Protein AF-A0A7J2T9Y9-F1 (afdb_monomer_lite)

Sequence (258 aa):
MRDELRKKRLELADAKMKLASLREEIAKVKNDIKSLKEKFTNALNNFKQASSELRALARSSSDNTIDELRQKIEELEWNLITTPNISIEREKQIVGEISRLEQKMKALISQQLKYTNVVENYEKSRREVNELRELISKKKEYLNELIKQLITLKESRDKVKNEITTLIDNIKKLKNKRDEIKTQLTSISNTIKEKKSRYQEILRELRRLKEESKRREQYKVLKEKKEHVMKKMSQGERLTIYDLYIAYSSENSDKNTS

InterPro domains:
  IPR055545 Protein of unknown function DUF7121 [PF23435] (2-245)

Secondary structure (DSSP, 8-state):
-HHHHHHHHHHHHHHHHHHHHHHHHHHHHHHHHHHHHHHHHHHHHHHHHHHHHHHHHHHH--S--HHHHHHHHHHHHHHHHH-TT--HHHHHHHHHHHHHHHHHHHHHHHHHHHHHHHHHHHHHHHHHHHHHHHHHHHHHHHHHHHHHHHHHHHHHHHHHHHHHHHHHHHHHHHHHHHHHHHHHHHHHHHHHHHHHHHHHHHHHHHHHHHHHHHHHHHHHHHHHHHHHHHHHHHTT----HHHHHHHHTTTTTTTS--

Radius of gyration: 66.23 Å; chains: 1; bounding box: 118×44×190 Å

Foldseek 3Di:
DVVVLVVLVVVLVVLVVVLVVLVVVLVVLVVVLVVLVVVLVVLVVQLVVLVVVLVVLVVVDDPDDLVVLVVLLVVLVVCVVPDPPDDPVVVVVSVVVSVVSVVVSVVNVVSVVVNVVSVVSNVVSVVSNVVSVVVSVVSVVVSVVSVVVSVVSVVVSVVSVVVSVVVVVVVVVVVVVVVVVVVVVVVVVVVVVVVVVVVVVVVVVVVVVVVVVVVVVVVVVLVVLLVVLVVCVVVVHDDDPVSVCSNPVVVVVVPPPD

pLDDT: mean 84.29, std 13.27, range [33.69, 96.38]

Organism: NCBI:txid334771

Structure (mmCIF, N/CA/C/O backbone):
data_AF-A0A7J2T9Y9-F1
#
_entry.id   AF-A0A7J2T9Y9-F1
#
loop_
_atom_site.group_PDB
_atom_site.id
_atom_site.type_symbol
_atom_site.label_atom_id
_atom_site.label_alt_id
_atom_site.label_comp_id
_atom_site.label_asym_id
_atom_site.label_entity_id
_atom_site.label_seq_id
_atom_site.pdbx_PDB_ins_code
_atom_site.Cartn_x
_atom_site.Cartn_y
_atom_site.Cartn_z
_atom_site.occupancy
_atom_site.B_iso_or_equiv
_atom_site.auth_seq_id
_atom_site.auth_comp_id
_atom_site.auth_asym_id
_atom_site.auth_atom_id
_atom_site.pdbx_PDB_model_num
ATOM 1 N N . MET A 1 1 ? 19.348 -4.426 -25.659 1.00 75.62 1 MET A N 1
ATOM 2 C CA . MET A 1 1 ? 19.061 -3.006 -25.336 1.00 75.62 1 MET A CA 1
ATOM 3 C C . MET A 1 1 ? 17.632 -2.545 -25.612 1.00 75.62 1 MET A C 1
ATOM 5 O O . MET A 1 1 ? 16.979 -2.140 -24.661 1.00 75.62 1 MET A O 1
ATOM 9 N N . ARG A 1 2 ? 17.099 -2.559 -26.850 1.00 82.25 2 ARG A N 1
ATOM 10 C CA . ARG A 1 2 ? 15.694 -2.129 -27.075 1.00 82.25 2 ARG A CA 1
ATOM 11 C C . ARG A 1 2 ? 14.675 -3.069 -26.420 1.00 82.25 2 ARG A C 1
ATOM 13 O O . ARG A 1 2 ? 13.754 -2.588 -25.767 1.00 82.25 2 ARG A O 1
ATOM 20 N N . ASP A 1 3 ? 14.889 -4.379 -26.519 1.00 88.69 3 ASP A N 1
ATOM 21 C CA . ASP A 1 3 ? 14.012 -5.368 -25.876 1.00 88.69 3 ASP A CA 1
ATOM 22 C C . ASP A 1 3 ? 14.155 -5.376 -24.352 1.00 88.69 3 ASP A C 1
ATOM 24 O O . ASP A 1 3 ? 13.161 -5.472 -23.642 1.00 88.69 3 ASP A O 1
ATOM 28 N N . GLU A 1 4 ? 15.368 -5.175 -23.832 1.00 88.62 4 GLU A N 1
ATOM 29 C CA . GLU A 1 4 ? 15.612 -4.983 -22.393 1.00 88.62 4 GLU A CA 1
ATOM 30 C C . GLU A 1 4 ? 14.908 -3.730 -21.866 1.00 88.62 4 GLU A C 1
ATOM 32 O O . GLU A 1 4 ? 14.236 -3.787 -20.841 1.00 88.62 4 GLU A O 1
ATOM 37 N N . LEU A 1 5 ? 14.980 -2.612 -22.597 1.00 89.62 5 LEU A N 1
ATOM 38 C CA . LEU A 1 5 ? 14.253 -1.391 -22.255 1.00 89.62 5 LEU A CA 1
ATOM 39 C C . LEU A 1 5 ? 12.737 -1.629 -22.254 1.00 89.62 5 LEU A C 1
ATOM 41 O O . LEU A 1 5 ? 12.034 -1.114 -21.385 1.00 89.62 5 LEU A O 1
ATOM 45 N N . ARG A 1 6 ? 12.221 -2.411 -23.211 1.00 92.62 6 ARG A N 1
ATOM 46 C CA . ARG A 1 6 ? 10.804 -2.791 -23.256 1.00 92.62 6 ARG A CA 1
ATOM 47 C C . ARG A 1 6 ? 10.417 -3.644 -22.047 1.00 92.62 6 ARG A C 1
ATOM 49 O O . ARG A 1 6 ? 9.424 -3.322 -21.403 1.00 92.62 6 ARG A O 1
ATOM 56 N N . LYS A 1 7 ? 11.208 -4.667 -21.704 1.00 94.12 7 LYS A N 1
ATOM 57 C CA . LYS A 1 7 ? 10.997 -5.509 -20.512 1.00 94.12 7 LYS A CA 1
ATOM 58 C C . LYS A 1 7 ? 10.989 -4.673 -19.232 1.00 94.12 7 LYS A C 1
ATOM 60 O O . LYS A 1 7 ? 10.014 -4.705 -18.491 1.00 94.12 7 LYS A O 1
ATOM 65 N N . LYS A 1 8 ? 11.993 -3.815 -19.042 1.00 91.94 8 LYS A N 1
ATOM 66 C CA . LYS A 1 8 ? 12.091 -2.930 -17.871 1.00 91.94 8 LYS A CA 1
ATOM 67 C C . LYS A 1 8 ? 10.928 -1.945 -17.769 1.00 91.94 8 LYS A C 1
ATOM 69 O O . LYS A 1 8 ? 10.436 -1.671 -16.679 1.00 91.94 8 LYS A O 1
ATOM 74 N N . ARG A 1 9 ? 10.429 -1.430 -18.898 1.00 91.50 9 ARG A N 1
ATOM 75 C CA . ARG A 1 9 ? 9.223 -0.583 -18.919 1.00 91.50 9 ARG A CA 1
ATOM 76 C C . ARG A 1 9 ? 7.965 -1.337 -18.486 1.00 91.50 9 ARG A C 1
ATOM 78 O O . ARG A 1 9 ? 7.132 -0.734 -17.814 1.00 91.50 9 ARG A O 1
ATOM 85 N N . LEU A 1 10 ? 7.833 -2.612 -18.852 1.00 94.00 10 LEU A N 1
ATOM 86 C CA . LEU A 1 10 ? 6.734 -3.463 -18.389 1.00 94.00 10 LEU A CA 1
ATOM 87 C C . LEU A 1 10 ? 6.852 -3.751 -16.887 1.00 94.00 10 LEU A C 1
ATOM 89 O O . LEU A 1 10 ? 5.877 -3.552 -16.170 1.00 94.00 10 LEU A O 1
ATOM 93 N N . GLU A 1 11 ? 8.046 -4.097 -16.396 1.00 93.00 11 GLU A N 1
ATOM 94 C CA . GLU A 1 11 ? 8.320 -4.253 -14.955 1.00 93.00 11 GLU A CA 1
ATOM 95 C C . GLU A 1 11 ? 7.954 -2.981 -14.171 1.00 93.00 11 GLU A C 1
ATOM 97 O O . GLU A 1 11 ? 7.303 -3.041 -13.129 1.00 93.00 11 GLU A O 1
ATOM 102 N N . LEU A 1 12 ? 8.311 -1.803 -14.697 1.00 93.44 12 LEU A N 1
ATOM 103 C CA . LEU A 1 12 ? 7.960 -0.522 -14.085 1.00 93.44 12 LEU A CA 1
ATOM 104 C C . LEU A 1 12 ? 6.443 -0.282 -14.059 1.00 93.44 12 LEU A C 1
ATOM 106 O O . LEU A 1 12 ? 5.934 0.306 -13.103 1.00 93.44 12 LEU A O 1
ATOM 110 N N . ALA A 1 13 ? 5.729 -0.674 -15.115 1.00 93.31 13 ALA A N 1
ATOM 111 C CA . ALA A 1 13 ? 4.279 -0.537 -15.189 1.00 93.31 13 ALA A CA 1
ATOM 112 C C . ALA A 1 13 ? 3.581 -1.451 -14.170 1.00 93.31 13 ALA A C 1
ATOM 114 O O . ALA A 1 13 ? 2.738 -0.970 -13.414 1.00 93.31 13 ALA A O 1
ATOM 115 N N . ASP A 1 14 ? 4.001 -2.713 -14.077 1.00 94.44 14 ASP A N 1
ATOM 116 C CA . ASP A 1 14 ? 3.495 -3.668 -13.084 1.00 94.44 14 ASP A CA 1
ATOM 117 C C . ASP A 1 14 ? 3.764 -3.183 -11.648 1.00 94.44 14 ASP A C 1
ATOM 119 O O . ASP A 1 14 ? 2.853 -3.105 -10.822 1.00 94.44 14 ASP A O 1
ATOM 123 N N . ALA A 1 15 ? 4.983 -2.711 -11.362 1.00 92.69 15 ALA A N 1
ATOM 124 C CA . ALA A 1 15 ? 5.317 -2.140 -10.056 1.00 92.69 15 ALA A CA 1
ATOM 125 C C . ALA A 1 15 ? 4.443 -0.921 -9.702 1.00 92.69 15 ALA A C 1
ATOM 127 O O . ALA A 1 15 ? 4.048 -0.746 -8.548 1.00 92.69 15 ALA A O 1
ATOM 128 N N . LYS A 1 16 ? 4.105 -0.073 -10.684 1.00 92.25 16 LYS A N 1
ATOM 129 C CA . LYS A 1 16 ? 3.184 1.057 -10.480 1.00 92.25 16 LYS A CA 1
ATOM 130 C C . LYS A 1 16 ? 1.757 0.596 -10.189 1.00 92.25 16 LYS A C 1
ATOM 132 O O . LYS A 1 16 ? 1.123 1.193 -9.323 1.00 92.25 16 LYS A O 1
ATOM 137 N N . MET A 1 17 ? 1.270 -0.439 -10.875 1.00 94.69 17 MET A N 1
ATOM 138 C CA . MET A 1 17 ? -0.057 -1.007 -10.615 1.00 94.69 17 MET A CA 1
ATOM 139 C C . MET A 1 17 ? -0.137 -1.603 -9.208 1.00 94.69 17 MET A C 1
ATOM 141 O O . MET A 1 17 ? -1.035 -1.240 -8.452 1.00 94.69 17 MET A O 1
ATOM 145 N N . LYS A 1 18 ? 0.855 -2.408 -8.809 1.00 94.12 18 LYS A N 1
ATOM 146 C CA . LYS A 1 18 ? 0.958 -2.967 -7.449 1.00 94.12 18 LYS A CA 1
ATOM 147 C C . LYS A 1 18 ? 1.037 -1.886 -6.368 1.00 94.12 18 LYS A C 1
ATOM 149 O O . LYS A 1 18 ? 0.426 -2.002 -5.311 1.00 94.12 18 LYS A O 1
ATOM 154 N N . LEU A 1 19 ? 1.760 -0.793 -6.627 1.00 93.88 19 LEU A N 1
ATOM 155 C CA . LEU A 1 19 ? 1.798 0.352 -5.713 1.00 93.88 19 LEU A CA 1
ATOM 156 C C . LEU A 1 19 ? 0.447 1.067 -5.607 1.00 93.88 19 LEU A C 1
ATOM 158 O O . LEU A 1 19 ? 0.118 1.576 -4.537 1.00 93.88 19 LEU A O 1
ATOM 162 N N . ALA A 1 20 ? -0.318 1.148 -6.696 1.00 94.44 20 ALA A N 1
ATOM 163 C CA . ALA A 1 20 ? -1.647 1.747 -6.676 1.00 94.44 20 ALA A CA 1
ATOM 164 C C . ALA A 1 20 ? -2.624 0.898 -5.852 1.00 94.44 20 ALA A C 1
ATOM 166 O O . ALA A 1 20 ? -3.280 1.443 -4.964 1.00 94.44 20 ALA A O 1
ATOM 167 N N . SER A 1 21 ? -2.646 -0.423 -6.064 1.00 94.94 21 SER A N 1
ATOM 168 C CA . SER A 1 21 ? -3.505 -1.332 -5.297 1.00 94.94 21 SER A CA 1
ATOM 169 C C . SER A 1 21 ? -3.161 -1.325 -3.804 1.00 94.94 21 SER A C 1
ATOM 171 O O . SER A 1 21 ? -4.056 -1.185 -2.976 1.00 94.94 21 SER A O 1
ATOM 173 N N . LEU A 1 22 ? -1.871 -1.353 -3.445 1.00 94.88 22 LEU A N 1
ATOM 174 C CA . LEU A 1 22 ? -1.439 -1.255 -2.043 1.00 94.88 22 LEU A CA 1
ATOM 175 C C . LEU A 1 22 ? -1.836 0.069 -1.387 1.00 94.88 22 LEU A C 1
ATOM 177 O O . LEU A 1 22 ? -2.190 0.103 -0.212 1.00 94.88 22 LEU A O 1
ATOM 181 N N . ARG A 1 23 ? -1.783 1.185 -2.123 1.00 93.75 23 ARG A N 1
ATOM 182 C CA . ARG A 1 23 ? -2.232 2.485 -1.596 1.00 93.75 23 ARG A CA 1
ATOM 183 C C . ARG A 1 23 ? -3.726 2.493 -1.313 1.00 93.75 23 ARG A C 1
ATOM 185 O O . ARG A 1 23 ? -4.138 3.068 -0.307 1.00 93.75 23 ARG A O 1
ATOM 192 N N . GLU A 1 24 ? -4.514 1.872 -2.181 1.00 95.38 24 GLU A N 1
ATOM 193 C CA . GLU A 1 24 ? -5.954 1.737 -1.985 1.00 95.38 24 GLU A CA 1
ATOM 194 C C . GLU A 1 24 ? -6.267 0.855 -0.770 1.00 95.38 24 GLU A C 1
ATOM 196 O O . GLU A 1 24 ? -7.082 1.223 0.074 1.00 95.38 24 GLU A O 1
ATOM 201 N N . GLU A 1 25 ? -5.564 -0.266 -0.623 1.00 95.19 25 GLU A N 1
ATOM 202 C CA . GLU A 1 25 ? -5.699 -1.164 0.524 1.00 95.19 25 GLU A CA 1
ATOM 203 C C . GLU A 1 25 ? -5.316 -0.475 1.841 1.00 95.19 25 GLU A C 1
ATOM 205 O O . GLU A 1 25 ? -6.078 -0.500 2.807 1.00 95.19 25 GLU A O 1
ATOM 210 N N . ILE A 1 26 ? -4.200 0.261 1.862 1.00 95.06 26 ILE A N 1
ATOM 211 C CA . ILE A 1 26 ? -3.797 1.101 2.999 1.00 95.06 26 ILE A CA 1
ATOM 212 C C . ILE A 1 26 ? -4.878 2.133 3.339 1.00 95.06 26 ILE A C 1
ATOM 214 O O . ILE A 1 26 ? -5.145 2.376 4.518 1.00 95.06 26 ILE A O 1
ATOM 218 N N . ALA A 1 27 ? -5.496 2.761 2.336 1.00 95.44 27 ALA A N 1
ATOM 219 C CA . ALA A 1 27 ? -6.568 3.726 2.560 1.00 95.44 27 ALA A CA 1
ATOM 220 C C . ALA A 1 27 ? -7.804 3.061 3.186 1.00 95.44 27 ALA A C 1
ATOM 222 O O . ALA A 1 27 ? -8.344 3.586 4.163 1.00 95.44 27 ALA A O 1
ATOM 223 N N . LYS A 1 28 ? -8.197 1.877 2.696 1.00 96.25 28 LYS A N 1
ATOM 224 C C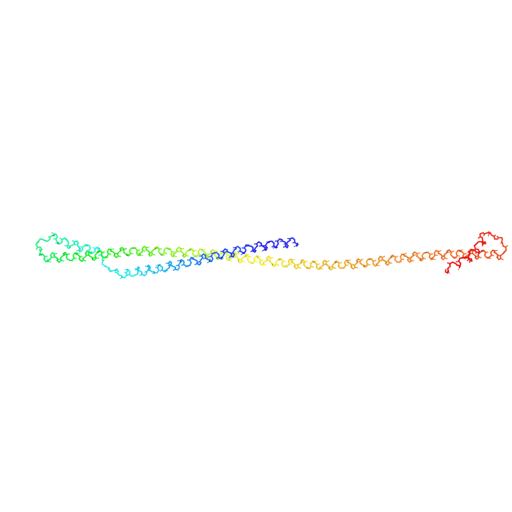A . LYS A 1 28 ? -9.285 1.071 3.275 1.00 96.25 28 LYS A CA 1
ATOM 225 C C . LYS A 1 28 ? -8.996 0.719 4.734 1.00 96.25 28 LYS A C 1
ATOM 227 O O . LYS A 1 28 ? -9.796 1.041 5.605 1.00 96.25 28 LYS A O 1
ATOM 232 N N . VAL A 1 29 ? -7.810 0.187 5.032 1.00 95.62 29 VAL A N 1
ATOM 233 C CA . VAL A 1 29 ? -7.414 -0.170 6.407 1.00 95.62 29 VAL A CA 1
ATOM 234 C C . VAL A 1 29 ? -7.374 1.054 7.329 1.00 95.62 29 VAL A C 1
ATOM 236 O O . VAL A 1 29 ? -7.781 0.972 8.488 1.00 95.62 29 VAL A O 1
ATOM 239 N N . LYS A 1 30 ? -6.923 2.216 6.844 1.00 94.56 30 LYS A N 1
ATOM 240 C CA . LYS A 1 30 ? -6.964 3.461 7.630 1.00 94.56 30 LYS A CA 1
ATOM 241 C C . LYS A 1 30 ? -8.393 3.881 7.974 1.00 94.56 30 LYS A C 1
ATOM 243 O O . LYS A 1 30 ? -8.631 4.303 9.107 1.00 94.56 30 LYS A O 1
ATOM 248 N N . ASN A 1 31 ? -9.325 3.746 7.034 1.00 95.06 31 ASN A N 1
ATOM 249 C CA . ASN A 1 31 ? -10.740 4.029 7.271 1.00 95.06 31 ASN A CA 1
ATOM 250 C C . ASN A 1 31 ? -11.353 3.029 8.262 1.00 95.06 31 ASN A C 1
ATOM 252 O O . ASN A 1 31 ? -12.017 3.455 9.208 1.00 95.06 31 ASN A O 1
ATOM 256 N N . ASP A 1 32 ? -11.044 1.734 8.131 1.00 95.00 32 ASP A N 1
ATOM 257 C CA . ASP A 1 32 ? -11.448 0.706 9.099 1.00 95.00 32 ASP A CA 1
ATOM 258 C C . ASP A 1 32 ? -10.980 1.073 10.512 1.00 95.00 32 ASP A C 1
ATOM 260 O O . ASP A 1 32 ? -11.780 1.116 11.445 1.00 95.00 32 ASP A O 1
ATOM 264 N N . ILE A 1 33 ? -9.695 1.407 10.678 1.00 93.88 33 ILE A N 1
ATOM 265 C CA . ILE A 1 33 ? -9.125 1.812 11.971 1.00 93.88 33 ILE A CA 1
ATOM 266 C C . ILE A 1 33 ? -9.830 3.055 12.520 1.00 93.88 33 ILE A C 1
ATOM 268 O O . ILE A 1 33 ? -10.043 3.140 13.729 1.00 93.88 33 ILE A O 1
ATOM 272 N N . LYS A 1 34 ? -10.186 4.023 11.668 1.00 95.38 34 LYS A N 1
ATOM 273 C CA . LYS A 1 34 ? -10.924 5.217 12.096 1.00 95.38 34 LYS A CA 1
ATOM 274 C C . LYS A 1 34 ? -12.303 4.840 12.647 1.00 95.38 34 LYS A C 1
ATOM 276 O O . LYS A 1 34 ? -12.610 5.210 13.776 1.00 95.38 34 LYS A O 1
ATOM 281 N N . SER A 1 35 ? -13.069 4.036 11.911 1.00 95.19 35 SER A N 1
ATOM 282 C CA . SER A 1 35 ? -14.389 3.570 12.360 1.00 95.19 35 SER A CA 1
ATOM 283 C C . SER A 1 35 ? -14.313 2.732 13.646 1.00 95.19 35 SER A C 1
ATOM 285 O O . SER A 1 35 ? -15.133 2.885 14.549 1.00 95.19 35 SER A O 1
ATOM 287 N N . LEU A 1 36 ? -13.284 1.888 13.788 1.00 94.38 36 LEU A N 1
ATOM 288 C CA . LEU A 1 36 ? -13.044 1.112 15.006 1.00 94.38 36 LEU A CA 1
ATOM 289 C C . LEU A 1 36 ? -12.673 2.007 16.188 1.00 94.38 36 LEU A C 1
ATOM 291 O O . LEU A 1 36 ? -13.108 1.743 17.304 1.00 94.38 36 LEU A O 1
ATOM 295 N N . LYS A 1 37 ? -11.900 3.076 15.966 1.00 92.69 37 LYS A N 1
ATOM 296 C CA . LYS A 1 37 ? -11.585 4.057 17.011 1.00 92.69 37 LYS A CA 1
ATOM 297 C C . LYS A 1 37 ? -12.828 4.794 17.495 1.00 92.69 37 LYS A C 1
ATOM 299 O O . LYS A 1 37 ? -12.948 4.983 18.697 1.00 92.69 37 LYS A O 1
ATOM 304 N N . GLU A 1 38 ? -13.739 5.164 16.599 1.00 94.50 38 GLU A N 1
ATOM 305 C CA . GLU A 1 38 ? -15.020 5.787 16.965 1.00 94.50 38 GLU A CA 1
ATOM 306 C C . GLU A 1 38 ? -15.881 4.830 17.808 1.00 94.50 38 GLU A C 1
ATOM 308 O O . GLU A 1 38 ? -16.376 5.197 18.877 1.00 94.50 38 GLU A O 1
ATOM 313 N N . LYS A 1 39 ? -15.977 3.556 17.400 1.00 93.38 39 LYS A N 1
ATOM 314 C CA . LYS A 1 39 ? -16.629 2.511 18.209 1.00 93.38 39 LYS A CA 1
ATOM 315 C C . LYS A 1 39 ? -15.957 2.341 19.572 1.00 93.38 39 LYS A C 1
ATOM 317 O O . LYS A 1 39 ? -16.642 2.278 20.586 1.00 93.38 39 LYS A O 1
ATOM 322 N N . PHE A 1 40 ? -14.625 2.328 19.608 1.00 92.00 40 PHE A N 1
ATOM 323 C CA . PHE A 1 40 ? -13.848 2.208 20.840 1.00 92.00 40 PHE A CA 1
ATOM 324 C C . PHE A 1 40 ? -14.070 3.396 21.779 1.00 92.00 40 PHE A C 1
ATOM 326 O O . PHE A 1 40 ? -14.219 3.191 22.978 1.00 92.00 40 PHE A O 1
ATOM 333 N N . THR A 1 41 ? -14.134 4.630 21.271 1.00 92.50 41 THR A N 1
ATOM 334 C CA . THR A 1 41 ? -14.422 5.804 22.108 1.00 92.50 41 THR A CA 1
ATOM 335 C C . THR A 1 41 ? -15.819 5.745 22.711 1.00 92.50 41 THR A C 1
ATOM 337 O O . THR A 1 41 ? -15.979 6.064 23.887 1.00 92.50 41 THR A O 1
ATOM 340 N N . ASN A 1 42 ? -16.807 5.272 21.949 1.00 93.19 42 ASN A N 1
ATOM 341 C CA . ASN A 1 42 ? -18.171 5.101 22.448 1.00 93.19 42 ASN A CA 1
ATOM 342 C C . ASN A 1 42 ? -18.234 4.000 23.515 1.00 93.19 42 ASN A C 1
ATOM 344 O O . ASN A 1 42 ? -18.730 4.242 24.613 1.00 93.19 42 ASN A O 1
ATOM 348 N N . ALA A 1 43 ? -17.640 2.833 23.245 1.00 89.56 43 ALA A N 1
ATOM 349 C CA . ALA A 1 43 ? -17.548 1.737 24.209 1.00 89.56 43 ALA A CA 1
ATOM 350 C C . ALA A 1 43 ? -16.796 2.152 25.487 1.00 89.56 43 ALA A C 1
ATOM 352 O O . ALA A 1 43 ? -17.201 1.806 26.594 1.00 89.56 43 ALA A O 1
ATOM 353 N N . LEU A 1 44 ? -15.738 2.960 25.360 1.00 90.19 44 LEU A N 1
ATOM 354 C CA . LEU A 1 44 ? -14.988 3.487 26.499 1.00 90.19 44 LEU A CA 1
ATOM 355 C C . LEU A 1 44 ? -15.825 4.456 27.345 1.00 90.19 44 LEU A C 1
ATOM 357 O O . LEU A 1 44 ? -15.694 4.461 28.568 1.00 90.19 44 LEU A O 1
ATOM 361 N N . ASN A 1 45 ? -16.671 5.275 26.721 1.00 90.62 45 ASN A N 1
ATOM 362 C CA . ASN A 1 45 ? -17.584 6.160 27.443 1.00 90.62 45 ASN A CA 1
ATOM 363 C C . ASN A 1 45 ? -18.653 5.358 28.196 1.00 90.62 45 ASN A C 1
ATOM 365 O O . ASN A 1 45 ? -18.847 5.606 29.385 1.00 90.62 45 ASN A O 1
ATOM 369 N N . ASN A 1 46 ? -19.248 4.347 27.557 1.00 88.56 46 ASN A N 1
ATOM 370 C CA . ASN A 1 46 ? -20.199 3.435 28.203 1.00 88.56 46 ASN A CA 1
ATOM 371 C C . ASN A 1 46 ? -19.548 2.701 29.384 1.00 88.56 46 ASN A C 1
ATOM 373 O O . ASN A 1 46 ? -20.091 2.669 30.484 1.00 88.56 46 ASN A O 1
ATOM 377 N N . PHE A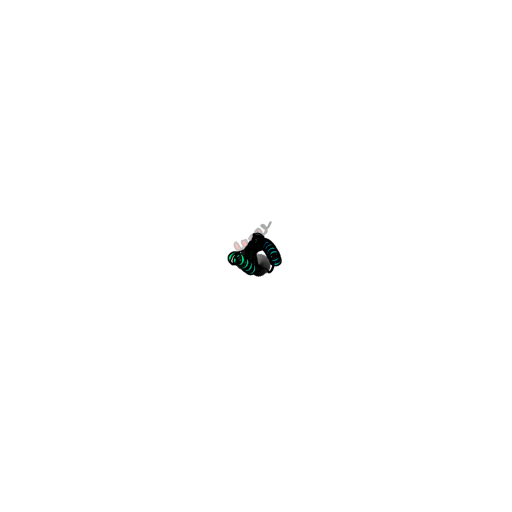 1 47 ? -18.325 2.196 29.198 1.00 86.06 47 PHE A N 1
ATOM 378 C CA . PHE A 1 47 ? -17.549 1.564 30.263 1.00 86.06 47 PHE A CA 1
ATOM 379 C C . PHE A 1 47 ? -17.265 2.521 31.432 1.00 86.06 47 PHE A C 1
ATOM 381 O O . PHE A 1 47 ? -17.364 2.131 32.595 1.00 86.06 47 PHE A O 1
ATOM 388 N N . LYS A 1 48 ? -16.933 3.789 31.155 1.00 87.75 48 LYS A N 1
ATOM 389 C CA . LYS A 1 48 ? -16.736 4.808 32.200 1.00 87.75 48 LYS A CA 1
ATOM 390 C C . LYS A 1 48 ? -18.025 5.096 32.967 1.00 87.75 48 LYS A C 1
ATOM 392 O O . LYS A 1 48 ? -17.962 5.208 34.190 1.00 87.75 48 LYS A O 1
ATOM 397 N N . GLN A 1 49 ? -19.160 5.191 32.274 1.00 89.50 49 GLN A N 1
ATOM 398 C CA . GLN A 1 49 ? -20.474 5.364 32.898 1.00 89.50 49 GLN A CA 1
ATOM 399 C C . GLN A 1 49 ? -20.804 4.171 33.801 1.00 89.50 49 GLN A C 1
ATOM 401 O O . GLN A 1 49 ? -20.968 4.368 35.005 1.00 89.50 49 GLN A O 1
ATOM 406 N N . ALA A 1 50 ? -20.723 2.942 33.283 1.00 85.81 50 ALA A N 1
ATOM 407 C CA . ALA A 1 50 ? -20.927 1.722 34.067 1.00 85.81 50 ALA A CA 1
ATOM 408 C C . ALA A 1 50 ? -19.968 1.633 35.272 1.00 85.81 50 ALA A C 1
ATOM 410 O O . ALA A 1 50 ? -20.369 1.273 36.375 1.00 85.81 50 ALA A O 1
ATOM 411 N N . SER A 1 51 ? -18.700 2.033 35.109 1.00 83.12 51 SER A N 1
ATOM 412 C CA . SER A 1 51 ? -17.727 2.090 36.213 1.00 83.12 51 SER A CA 1
ATOM 413 C C . SER A 1 51 ? -18.100 3.119 37.283 1.00 83.12 51 SER A C 1
ATOM 415 O O . SER A 1 51 ? -17.859 2.890 38.471 1.00 83.12 51 SER A O 1
ATOM 417 N N . SER A 1 52 ? -18.650 4.267 36.882 1.00 86.44 52 SER A N 1
ATOM 418 C CA . SER A 1 52 ? -19.093 5.303 37.817 1.00 86.44 52 SER A CA 1
ATOM 419 C C . SER A 1 52 ? -20.346 4.883 38.586 1.00 86.44 52 SER A C 1
ATOM 421 O O . SER A 1 52 ? -20.391 5.073 39.801 1.00 86.44 52 SER A O 1
ATOM 423 N N . GLU A 1 53 ? -21.297 4.226 37.919 1.00 85.62 53 GLU A N 1
ATOM 424 C CA . GLU A 1 53 ? -22.498 3.652 38.532 1.00 85.62 53 GLU A CA 1
ATOM 425 C C . GLU A 1 53 ? -22.135 2.558 39.536 1.00 85.62 53 GLU A C 1
ATOM 427 O O . GLU A 1 53 ? -22.614 2.564 40.669 1.00 85.62 53 GLU A O 1
ATOM 432 N N . LEU A 1 54 ? -21.207 1.672 39.164 1.00 84.06 54 LEU A N 1
ATOM 433 C CA . LEU A 1 54 ? -20.714 0.613 40.039 1.00 84.06 54 LEU A CA 1
ATOM 434 C C . LEU A 1 54 ? -20.019 1.186 41.280 1.00 84.06 54 LEU A C 1
ATOM 436 O O . LEU A 1 54 ? -20.256 0.719 42.392 1.00 84.06 54 LEU A O 1
ATOM 440 N N . ARG A 1 55 ? -19.210 2.245 41.124 1.00 83.00 55 ARG A N 1
ATOM 441 C CA . ARG A 1 55 ? -18.592 2.951 42.261 1.00 83.00 55 ARG A CA 1
ATOM 442 C C . ARG A 1 55 ? -19.612 3.656 43.149 1.00 83.00 55 ARG A C 1
ATOM 444 O O . ARG A 1 55 ? -19.432 3.666 44.364 1.00 83.00 55 ARG A O 1
ATOM 451 N N . ALA A 1 56 ? -20.651 4.255 42.572 1.00 83.50 56 ALA A N 1
ATOM 452 C CA . ALA A 1 56 ? -21.718 4.895 43.335 1.00 83.50 56 ALA A CA 1
ATOM 453 C C . ALA A 1 56 ? -22.505 3.861 44.156 1.00 83.50 56 ALA A C 1
ATOM 455 O O . ALA A 1 56 ? -22.705 4.057 45.355 1.00 83.50 56 ALA A O 1
ATOM 456 N N . LEU A 1 57 ? -22.856 2.722 43.548 1.00 79.75 57 LEU A N 1
ATOM 457 C CA . LEU A 1 57 ? -23.540 1.624 44.231 1.00 79.75 57 LEU A CA 1
ATOM 458 C C . LEU A 1 57 ? -22.674 0.999 45.328 1.00 79.75 57 LEU A C 1
ATOM 460 O O . LEU A 1 57 ? -23.157 0.820 46.447 1.00 79.75 57 LEU A O 1
ATOM 464 N N . ALA A 1 58 ? -21.390 0.758 45.055 1.00 74.94 58 ALA A N 1
ATOM 465 C CA . ALA A 1 58 ? -20.448 0.236 46.044 1.00 74.94 58 ALA A CA 1
ATOM 466 C C . ALA A 1 58 ? -20.317 1.154 47.272 1.00 74.94 58 ALA A C 1
ATOM 468 O O . ALA A 1 58 ? -20.249 0.666 48.391 1.00 74.94 58 ALA A O 1
ATOM 469 N N . ARG A 1 59 ? -20.354 2.482 47.092 1.00 76.06 59 ARG A N 1
ATOM 470 C CA . ARG A 1 59 ? -20.334 3.450 48.209 1.00 76.06 59 ARG A CA 1
ATOM 471 C C . ARG A 1 59 ? -21.645 3.513 48.996 1.00 76.06 59 ARG A C 1
ATOM 473 O O . ARG A 1 59 ? -21.628 3.889 50.159 1.00 76.06 59 ARG A O 1
ATOM 480 N N . SER A 1 60 ? -22.769 3.196 48.355 1.00 70.38 60 SER A N 1
ATOM 481 C CA . SER A 1 60 ? -24.106 3.207 48.971 1.00 70.38 60 SER A CA 1
ATOM 482 C C . SER A 1 60 ? -24.482 1.897 49.671 1.00 70.38 60 SER A C 1
ATOM 484 O O . SER A 1 60 ? -25.541 1.808 50.289 1.00 70.38 60 SER A O 1
ATOM 486 N N . SER A 1 61 ? -23.654 0.863 49.532 1.00 62.66 61 SER A N 1
ATOM 487 C CA . SER A 1 61 ? -23.887 -0.440 50.147 1.00 62.66 61 SER A CA 1
ATOM 488 C C . SER A 1 61 ? -23.385 -0.375 51.589 1.00 62.66 61 SER A C 1
ATOM 490 O O . SER A 1 61 ? -22.182 -0.418 51.818 1.00 62.66 61 SER A O 1
ATOM 492 N N . SER A 1 62 ? -24.285 -0.179 52.556 1.00 56.47 62 SER A N 1
ATOM 493 C CA . SER A 1 62 ? -23.947 -0.287 53.981 1.00 56.47 62 SER A CA 1
ATOM 494 C C . SER A 1 62 ? -23.802 -1.756 54.383 1.00 56.47 62 SER A C 1
ATOM 496 O O . SER A 1 62 ? -24.619 -2.564 53.944 1.00 56.47 62 SER A O 1
ATOM 498 N N . ASP A 1 63 ? -22.856 -2.056 55.275 1.00 55.41 63 ASP A N 1
ATOM 499 C CA . ASP A 1 63 ? -22.498 -3.374 55.844 1.00 55.41 63 ASP A CA 1
ATOM 500 C C . ASP A 1 63 ? -23.600 -4.087 56.669 1.00 55.41 63 ASP A C 1
ATOM 502 O O . ASP A 1 63 ? -23.306 -4.878 57.557 1.00 55.41 63 ASP A O 1
ATOM 506 N N . ASN A 1 64 ? -24.886 -3.848 56.407 1.00 58.03 64 ASN A N 1
ATOM 507 C CA . ASN A 1 64 ? -25.944 -4.625 57.052 1.00 58.03 64 ASN A CA 1
ATOM 508 C C . ASN A 1 64 ? -26.163 -5.904 56.251 1.00 58.03 64 ASN A C 1
ATOM 510 O O . ASN A 1 64 ? -26.686 -5.860 55.131 1.00 58.03 64 ASN A O 1
ATOM 514 N N . THR A 1 65 ? -25.769 -7.041 56.815 1.00 68.75 65 THR A N 1
ATOM 515 C CA . THR A 1 65 ? -25.973 -8.320 56.146 1.00 68.75 65 THR A CA 1
ATOM 516 C C . THR A 1 65 ? -27.467 -8.653 56.130 1.00 68.75 65 THR A C 1
ATOM 518 O O . THR A 1 65 ? -28.201 -8.494 57.108 1.00 68.75 65 THR A O 1
ATOM 521 N N . ILE A 1 66 ? -27.953 -9.087 54.967 1.00 70.81 66 ILE A N 1
ATOM 522 C CA . ILE A 1 66 ? -29.340 -9.542 54.795 1.00 70.81 66 ILE A CA 1
ATOM 523 C C . ILE A 1 66 ? -29.646 -10.697 55.761 1.00 70.81 66 ILE A C 1
ATOM 525 O O . ILE A 1 66 ? -30.783 -10.833 56.207 1.00 70.81 66 ILE A O 1
ATOM 529 N N . ASP A 1 67 ? -28.628 -11.480 56.116 1.00 76.12 67 ASP A N 1
ATOM 530 C CA . ASP A 1 67 ? -28.729 -12.622 57.019 1.00 76.12 67 ASP A CA 1
ATOM 531 C C . ASP A 1 67 ? -28.932 -12.206 58.485 1.00 76.12 67 ASP A C 1
ATOM 533 O O . ASP A 1 67 ? -29.765 -12.803 59.163 1.00 76.12 67 ASP A O 1
ATOM 537 N N . GLU A 1 68 ? -28.292 -11.132 58.961 1.00 82.00 68 GLU A N 1
ATOM 538 C CA . GLU A 1 68 ? -28.564 -10.573 60.298 1.00 82.00 68 GLU A CA 1
ATOM 539 C C . GLU A 1 68 ? -29.999 -10.045 60.417 1.00 82.00 68 GLU A C 1
ATOM 541 O O . GLU A 1 68 ? -30.657 -10.229 61.441 1.00 82.00 68 GLU A O 1
ATOM 546 N N . LEU A 1 69 ? -30.523 -9.418 59.359 1.00 78.81 69 LEU A N 1
ATOM 547 C CA . LEU A 1 69 ? -31.913 -8.953 59.335 1.00 78.81 69 LEU A CA 1
ATOM 548 C C . LEU A 1 69 ? -32.906 -10.119 59.308 1.00 78.81 69 LEU A C 1
ATOM 550 O O . LEU A 1 69 ? -33.945 -10.026 59.958 1.00 78.81 69 LEU A O 1
ATOM 554 N N . ARG A 1 70 ? -32.584 -11.213 58.604 1.00 77.81 70 ARG A N 1
ATOM 555 C CA . ARG A 1 70 ? -33.384 -12.450 58.611 1.00 77.81 70 ARG A CA 1
ATOM 556 C C . ARG A 1 70 ? -33.433 -13.075 59.999 1.00 77.81 70 ARG A C 1
ATOM 558 O O . ARG A 1 70 ? -34.524 -13.325 60.493 1.00 77.81 70 ARG A O 1
ATOM 565 N N . GLN A 1 71 ? -32.280 -13.239 60.648 1.00 83.38 71 GLN A N 1
ATOM 566 C CA . GLN A 1 71 ? -32.204 -13.782 62.008 1.00 83.38 71 GLN A CA 1
ATOM 567 C C . GLN A 1 71 ? -32.982 -12.917 63.006 1.00 83.38 71 GLN A C 1
ATOM 569 O O . GLN A 1 71 ? -33.712 -13.440 63.841 1.00 83.38 71 GLN A O 1
ATOM 574 N N . LYS A 1 72 ? -32.904 -11.586 62.882 1.00 82.69 72 LYS A N 1
ATOM 575 C CA . LYS A 1 72 ? -33.653 -10.662 63.745 1.00 82.69 72 LYS A CA 1
ATOM 576 C C . LYS A 1 72 ? -35.168 -10.760 63.558 1.00 82.69 72 LYS A C 1
ATOM 578 O O . LYS A 1 72 ? -35.906 -10.631 64.531 1.00 82.69 72 LYS A O 1
ATOM 583 N N . ILE A 1 73 ? -35.631 -10.948 62.322 1.00 81.50 73 ILE A N 1
ATOM 584 C CA . ILE A 1 73 ? -37.053 -11.155 62.018 1.00 81.50 73 ILE A CA 1
ATOM 585 C C . ILE A 1 73 ? -37.513 -12.495 62.600 1.00 81.50 73 ILE A C 1
ATOM 587 O O . ILE A 1 73 ? -38.496 -12.510 63.335 1.00 81.50 73 ILE A O 1
ATOM 591 N N . GLU A 1 74 ? -36.756 -13.573 62.376 1.00 85.06 74 GLU A N 1
ATOM 592 C CA . GLU A 1 74 ? -37.057 -14.901 62.925 1.00 85.06 74 GLU A CA 1
ATOM 593 C C . GLU A 1 74 ? -37.110 -14.886 64.461 1.00 85.06 74 GLU A C 1
ATOM 595 O O . GLU A 1 74 ? -38.052 -15.415 65.037 1.00 85.06 74 GLU A O 1
ATOM 600 N N . GLU A 1 75 ? -36.174 -14.216 65.145 1.00 85.31 75 GLU A N 1
ATOM 601 C CA . GLU A 1 75 ? -36.201 -14.043 66.608 1.00 85.31 75 GLU A CA 1
ATOM 602 C C . GLU A 1 75 ? -37.472 -13.325 67.097 1.00 85.31 75 GLU A C 1
ATOM 604 O O . GLU A 1 75 ? -38.058 -13.698 68.117 1.00 85.31 75 GLU A O 1
ATOM 609 N N . LEU A 1 76 ? -37.902 -12.268 66.403 1.00 82.81 76 LEU A N 1
ATOM 610 C CA . LEU A 1 76 ? -39.089 -11.488 66.767 1.00 82.81 76 LEU A CA 1
ATOM 611 C C . LEU A 1 76 ? -40.388 -12.263 66.503 1.00 82.81 76 LEU A C 1
ATOM 613 O O . LEU A 1 76 ? -41.304 -12.211 67.325 1.00 82.81 76 LEU A O 1
ATOM 617 N N . GLU A 1 77 ? -40.449 -13.020 65.409 1.00 81.44 77 GLU A N 1
ATOM 618 C CA . GLU A 1 77 ? -41.550 -13.938 65.094 1.00 81.44 77 GLU A CA 1
ATOM 619 C C . GLU A 1 77 ? -41.626 -15.087 66.106 1.00 81.44 77 GLU A C 1
ATOM 621 O O . GLU A 1 77 ? -42.704 -15.424 66.598 1.00 81.44 77 GLU A O 1
ATOM 626 N N . TRP A 1 78 ? -40.479 -15.643 66.497 1.00 81.56 78 TRP A N 1
ATOM 627 C CA . TRP A 1 78 ? -40.409 -16.714 67.487 1.00 81.56 78 TRP A CA 1
ATOM 628 C C . TRP A 1 78 ? -40.821 -16.236 68.886 1.00 81.56 78 TRP A C 1
ATOM 630 O O . TRP A 1 78 ? -41.520 -16.952 69.608 1.00 81.56 78 TRP A O 1
ATOM 640 N N . ASN A 1 79 ? -40.462 -15.001 69.256 1.00 79.25 79 ASN A N 1
ATOM 641 C CA . ASN A 1 79 ? -40.931 -14.360 70.487 1.00 79.25 79 ASN A CA 1
ATOM 642 C C . ASN A 1 79 ? -42.458 -14.178 70.490 1.00 79.25 79 ASN A C 1
ATOM 644 O O . ASN A 1 79 ? -43.092 -14.467 71.504 1.00 79.25 79 ASN A O 1
ATOM 648 N N . LEU A 1 80 ? -43.052 -13.776 69.361 1.00 73.75 80 LEU A N 1
ATOM 649 C CA . LEU A 1 80 ? -44.507 -13.685 69.162 1.00 73.75 80 LEU A CA 1
ATOM 650 C C . LEU A 1 80 ? -45.218 -15.036 69.347 1.00 73.75 80 LEU A C 1
ATOM 652 O O . LEU A 1 80 ? -46.288 -15.088 69.945 1.00 73.75 80 LEU A O 1
ATOM 656 N N . ILE A 1 81 ? -44.617 -16.125 68.860 1.00 75.38 81 ILE A N 1
ATOM 657 C CA . ILE A 1 81 ? -45.189 -17.479 68.937 1.00 75.38 81 ILE A CA 1
ATOM 658 C C . ILE A 1 81 ? -45.078 -18.067 70.353 1.00 75.38 81 ILE A C 1
ATOM 660 O O . ILE A 1 81 ? -45.979 -18.776 70.801 1.00 75.38 81 ILE A O 1
ATOM 664 N N . THR A 1 82 ? -43.977 -17.793 71.060 1.00 73.62 82 THR A N 1
ATOM 665 C CA . THR A 1 82 ? -43.592 -18.571 72.254 1.00 73.62 82 THR A CA 1
ATOM 666 C C . THR A 1 82 ? -43.919 -17.886 73.581 1.00 73.62 82 THR A C 1
ATOM 668 O O . THR A 1 82 ? -43.911 -18.550 74.616 1.00 73.62 82 THR A O 1
ATOM 671 N N . THR A 1 83 ? -44.241 -16.586 73.601 1.00 67.88 83 THR A N 1
ATOM 672 C CA . THR A 1 83 ? -44.635 -15.894 74.844 1.00 67.88 83 THR A CA 1
ATOM 673 C C . THR A 1 83 ? -46.161 -15.814 75.003 1.00 67.88 83 THR A C 1
ATOM 675 O O . THR A 1 83 ? -46.820 -15.058 74.290 1.00 67.88 83 THR A O 1
ATOM 678 N N . PRO A 1 84 ? -46.765 -16.549 75.961 1.00 55.06 84 PRO A N 1
ATOM 679 C CA . PRO A 1 84 ? -48.188 -16.432 76.249 1.00 55.06 84 PRO A CA 1
ATOM 680 C C . PRO A 1 84 ? -48.449 -15.148 77.051 1.00 55.06 84 PRO A C 1
ATOM 682 O O . PRO A 1 84 ? -47.723 -14.854 77.999 1.00 55.06 84 PRO A O 1
ATOM 685 N N . ASN A 1 85 ? -49.536 -14.436 76.730 1.00 60.91 85 ASN A N 1
ATOM 686 C CA . ASN A 1 85 ? -50.032 -13.248 77.451 1.00 60.91 85 ASN A CA 1
ATOM 687 C C . ASN A 1 85 ? -49.277 -11.920 77.185 1.00 60.91 85 ASN A C 1
ATOM 689 O O . ASN A 1 85 ? -49.120 -11.086 78.079 1.00 60.91 85 ASN A O 1
ATOM 693 N N . ILE A 1 86 ? -48.824 -11.700 75.945 1.00 65.44 86 ILE A N 1
ATOM 694 C CA . ILE A 1 86 ? -48.343 -10.393 75.467 1.00 65.44 86 ILE A CA 1
ATOM 695 C C . ILE A 1 86 ? -49.486 -9.356 75.498 1.00 65.44 86 ILE A C 1
ATOM 697 O O . ILE A 1 86 ? -50.612 -9.645 75.096 1.00 65.44 86 ILE A O 1
ATOM 701 N N . SER A 1 87 ? -49.199 -8.120 75.931 1.00 74.88 87 SER A N 1
ATOM 702 C CA . SER A 1 87 ? -50.153 -7.015 75.780 1.00 74.88 87 SER A CA 1
ATOM 703 C C . SER A 1 87 ? -50.289 -6.617 74.307 1.00 74.88 87 SER A C 1
ATOM 705 O O . SER A 1 87 ? -49.302 -6.561 73.572 1.00 74.88 87 SER A O 1
ATOM 707 N N . ILE A 1 88 ? -51.502 -6.256 73.887 1.00 72.50 88 ILE A N 1
ATOM 708 C CA . ILE A 1 88 ? -51.819 -5.818 72.513 1.00 72.50 88 ILE A CA 1
ATOM 709 C C . ILE A 1 88 ? -50.873 -4.701 72.021 1.00 72.50 88 ILE A C 1
ATOM 711 O O . ILE A 1 88 ? -50.577 -4.587 70.833 1.00 72.50 88 ILE A O 1
ATOM 715 N N . GLU A 1 89 ? -50.371 -3.860 72.925 1.00 78.06 89 GLU A N 1
ATOM 716 C CA . GLU A 1 89 ? -49.419 -2.790 72.609 1.00 78.06 89 GLU A CA 1
ATOM 717 C C . GLU A 1 89 ? -48.023 -3.320 72.290 1.00 78.06 89 GLU A C 1
ATOM 719 O O . GLU A 1 89 ? -47.382 -2.843 71.352 1.00 78.06 89 GLU A O 1
ATOM 724 N N . ARG A 1 90 ? -47.554 -4.324 73.037 1.00 75.81 90 ARG A N 1
ATOM 725 C CA . ARG A 1 90 ? -46.249 -4.940 72.804 1.00 75.81 90 ARG A CA 1
ATOM 726 C C . ARG A 1 90 ? -46.257 -5.801 71.542 1.00 75.81 90 ARG A C 1
ATOM 728 O O . ARG A 1 90 ? -45.286 -5.771 70.793 1.00 75.81 90 ARG A O 1
ATOM 735 N N . GLU A 1 91 ? -47.372 -6.462 71.251 1.00 76.12 91 GLU A N 1
ATOM 736 C CA . GLU A 1 91 ? -47.598 -7.168 69.985 1.00 76.12 91 GLU A CA 1
ATOM 737 C C . GLU A 1 91 ? -47.499 -6.211 68.787 1.00 76.12 91 GLU A C 1
ATOM 739 O O . GLU A 1 91 ? -46.719 -6.435 67.863 1.00 76.12 91 GLU A O 1
ATOM 744 N N . LYS A 1 92 ? -48.200 -5.068 68.845 1.00 83.88 92 LYS A N 1
ATOM 745 C CA . LYS A 1 92 ? -48.128 -4.025 67.808 1.00 83.88 92 LYS A CA 1
ATOM 746 C C . LYS A 1 92 ? -46.717 -3.461 67.627 1.00 83.88 92 LYS A C 1
ATOM 748 O O . LYS A 1 92 ? -46.340 -3.135 66.502 1.00 83.88 92 LYS A O 1
ATOM 753 N N . GLN A 1 93 ? -45.939 -3.334 68.703 1.00 83.81 93 GLN A N 1
ATOM 754 C CA . GLN A 1 93 ? -44.541 -2.897 68.624 1.00 83.81 93 GLN A CA 1
ATOM 755 C C . GLN A 1 93 ? -43.664 -3.916 67.890 1.00 83.81 93 GLN A C 1
ATOM 757 O O . GLN A 1 93 ? -42.923 -3.520 66.993 1.00 83.81 93 GLN A O 1
ATOM 762 N N . ILE A 1 94 ? -43.785 -5.205 68.224 1.00 79.69 94 ILE A N 1
ATOM 763 C CA . ILE A 1 94 ? -43.013 -6.283 67.586 1.00 79.69 94 ILE A CA 1
ATOM 764 C C . ILE A 1 94 ? -43.393 -6.401 66.104 1.00 79.69 94 ILE A C 1
ATOM 766 O O . ILE A 1 94 ? -42.519 -6.397 65.242 1.00 79.69 94 ILE A O 1
ATOM 770 N N . VAL A 1 95 ? -44.690 -6.397 65.782 1.00 83.62 95 VAL A N 1
ATOM 771 C CA . VAL A 1 95 ? -45.183 -6.414 64.392 1.00 83.62 95 VAL A CA 1
ATOM 772 C C . VAL A 1 95 ? -44.714 -5.175 63.610 1.00 83.62 95 VAL A C 1
ATOM 774 O O . VAL A 1 95 ? -44.355 -5.267 62.432 1.00 83.62 95 VAL A O 1
ATOM 777 N N . GLY A 1 96 ? -44.665 -4.008 64.260 1.00 86.00 96 GLY A N 1
ATOM 778 C CA . GLY A 1 96 ? -44.122 -2.780 63.679 1.00 86.00 96 GLY A CA 1
ATOM 779 C C . GLY A 1 96 ? -42.612 -2.844 63.418 1.00 86.00 96 GLY A C 1
ATOM 780 O O . GLY A 1 96 ? -42.144 -2.334 62.395 1.00 86.00 96 GLY A O 1
ATOM 781 N N . GLU A 1 97 ? -41.843 -3.482 64.304 1.00 84.19 97 GLU A N 1
ATOM 782 C CA . GLU A 1 97 ? -40.411 -3.736 64.106 1.00 84.19 97 GLU A CA 1
ATOM 783 C C . GLU A 1 97 ? -40.157 -4.738 62.980 1.00 84.19 97 GLU A C 1
ATOM 785 O O . GLU A 1 97 ? -39.348 -4.435 62.102 1.00 84.19 97 GLU A O 1
ATOM 790 N N . ILE A 1 98 ? -40.896 -5.850 62.931 1.00 82.81 98 ILE A N 1
ATOM 791 C CA . ILE A 1 98 ? -40.838 -6.826 61.832 1.00 82.81 98 ILE A CA 1
ATOM 792 C C . ILE A 1 98 ? -41.123 -6.127 60.500 1.00 82.81 98 ILE A C 1
ATOM 794 O O . ILE A 1 98 ? -40.304 -6.193 59.589 1.00 82.81 98 ILE A O 1
ATOM 798 N N . SER A 1 99 ? -42.197 -5.336 60.408 1.00 85.44 99 SER A N 1
ATOM 799 C CA . SER A 1 99 ? -42.538 -4.598 59.180 1.00 85.44 99 SER A CA 1
ATOM 800 C C . SER A 1 99 ? -41.418 -3.651 58.724 1.00 85.44 99 SER A C 1
ATOM 802 O O . SER A 1 99 ? -41.136 -3.529 57.529 1.00 85.44 99 SER A O 1
ATOM 804 N N . ARG A 1 100 ? -40.743 -2.971 59.662 1.00 88.44 100 ARG A N 1
ATOM 805 C CA . ARG A 1 100 ? -39.590 -2.104 59.355 1.00 88.44 100 ARG A CA 1
ATOM 806 C C . ARG A 1 100 ? -38.376 -2.909 58.894 1.00 88.44 100 ARG A C 1
ATOM 808 O O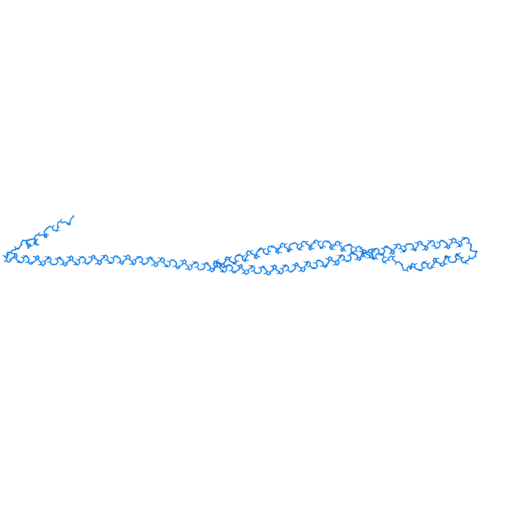 . ARG A 1 100 ? -37.682 -2.471 57.975 1.00 88.44 100 ARG A O 1
ATOM 815 N N . LEU A 1 101 ? -38.099 -4.048 59.528 1.00 85.69 101 LEU A N 1
ATOM 816 C CA . LEU A 1 101 ? -36.995 -4.936 59.161 1.00 85.69 101 LEU A CA 1
ATOM 817 C C . LEU A 1 101 ? -37.235 -5.580 57.791 1.00 85.69 101 LEU A C 1
ATOM 819 O O . LEU A 1 101 ? -36.338 -5.555 56.953 1.00 85.69 101 LEU A O 1
ATOM 823 N N . GLU A 1 102 ? -38.454 -6.031 57.502 1.00 84.19 102 GLU A N 1
ATOM 824 C CA . GLU A 1 102 ? -38.850 -6.545 56.189 1.00 84.19 102 GLU A CA 1
ATOM 825 C C . GLU A 1 102 ? -38.724 -5.488 55.087 1.00 84.19 102 GLU A C 1
ATOM 827 O O . GLU A 1 102 ? -38.244 -5.782 53.991 1.00 84.19 102 GLU A O 1
ATOM 832 N N . GLN A 1 103 ? -39.131 -4.240 55.351 1.00 88.00 103 GLN A N 1
ATOM 833 C CA . GLN A 1 103 ? -38.952 -3.140 54.397 1.00 88.00 103 GLN A CA 1
ATOM 834 C C . GLN A 1 103 ? -37.469 -2.868 54.123 1.00 88.00 103 GLN A C 1
ATOM 836 O O . GLN A 1 103 ? -37.079 -2.723 52.961 1.00 88.00 103 GLN A O 1
ATOM 841 N N . LYS A 1 104 ? -36.627 -2.850 55.166 1.00 85.56 104 LYS A N 1
ATOM 842 C CA . LYS A 1 104 ? -35.167 -2.719 55.021 1.00 85.56 104 LYS A CA 1
ATOM 843 C C . LYS A 1 104 ? -34.571 -3.887 54.234 1.00 85.56 104 LYS A C 1
ATOM 845 O O . LYS A 1 104 ? -33.765 -3.666 53.334 1.00 85.56 104 LYS A O 1
ATOM 850 N N . MET A 1 105 ? -35.007 -5.111 54.512 1.00 83.06 105 MET A N 1
ATOM 851 C CA . MET A 1 105 ? -34.559 -6.317 53.818 1.00 83.06 105 MET A CA 1
ATOM 852 C C . MET A 1 105 ? -34.966 -6.310 52.337 1.00 83.06 105 MET A C 1
ATOM 854 O O . MET A 1 105 ? -34.129 -6.559 51.471 1.00 83.06 105 MET A O 1
ATOM 858 N N . LYS A 1 106 ? -36.215 -5.948 52.012 1.00 86.06 106 LYS A N 1
ATOM 859 C CA . LYS A 1 106 ? -36.677 -5.767 50.622 1.00 86.06 106 LYS A CA 1
ATOM 860 C C . LYS A 1 106 ? -35.860 -4.698 49.892 1.00 86.06 106 LYS A C 1
ATOM 862 O O . LYS A 1 106 ? -35.487 -4.901 48.735 1.00 86.06 106 LYS A O 1
ATOM 867 N N . ALA A 1 107 ? -35.539 -3.589 50.562 1.00 85.19 107 ALA A N 1
ATOM 868 C CA . ALA A 1 107 ? -34.688 -2.545 49.998 1.00 85.19 107 ALA A CA 1
ATOM 869 C C . ALA A 1 107 ? -33.274 -3.069 49.685 1.00 85.19 107 ALA A C 1
ATOM 871 O O . ALA A 1 107 ? -32.806 -2.878 48.561 1.00 85.19 107 ALA A O 1
ATOM 872 N N . LEU A 1 108 ? -32.642 -3.803 50.608 1.00 83.38 108 LEU A N 1
ATOM 873 C CA . LEU A 1 108 ? -31.318 -4.406 50.401 1.00 83.38 108 LEU A CA 1
ATOM 874 C C . LEU A 1 108 ? -31.308 -5.441 49.270 1.00 83.38 108 LEU A C 1
ATOM 876 O O . LEU A 1 108 ? -30.439 -5.386 48.403 1.00 83.38 108 LEU A O 1
ATOM 880 N N . ILE A 1 109 ? -32.309 -6.325 49.206 1.00 83.88 109 ILE A N 1
ATOM 881 C CA . ILE A 1 109 ? -32.443 -7.303 48.111 1.00 83.88 109 ILE A CA 1
ATOM 882 C C . ILE A 1 109 ? -32.554 -6.580 46.762 1.00 83.88 109 ILE A C 1
ATOM 884 O O . ILE A 1 109 ? -31.867 -6.928 45.800 1.00 83.88 109 ILE A O 1
ATOM 888 N N . SER A 1 110 ? -33.372 -5.524 46.688 1.00 85.50 110 SER A N 1
ATOM 889 C CA . SER A 1 110 ? -33.506 -4.722 45.467 1.00 85.50 110 SER A CA 1
ATOM 890 C C . SER A 1 110 ? -32.202 -4.008 45.081 1.00 85.50 110 SER A C 1
ATOM 892 O O . SER A 1 110 ? -31.903 -3.856 43.896 1.00 85.50 110 SER A O 1
ATOM 894 N N . GLN A 1 111 ? -31.401 -3.593 46.065 1.00 83.94 111 GLN A N 1
ATOM 895 C CA . GLN A 1 111 ? -30.097 -2.968 45.854 1.00 83.94 111 GLN A CA 1
ATOM 896 C C . GLN A 1 111 ? -29.066 -3.983 45.347 1.00 83.94 111 GLN A C 1
ATOM 898 O O . GLN A 1 111 ? -28.315 -3.672 44.423 1.00 83.94 111 GLN A O 1
ATOM 903 N N . GLN A 1 112 ? -29.077 -5.211 45.865 1.00 84.06 112 GLN A N 1
ATOM 904 C CA . GLN A 1 112 ? -28.199 -6.293 45.418 1.00 84.06 112 GLN A CA 1
ATOM 905 C C . GLN A 1 112 ? -28.524 -6.747 43.984 1.00 84.06 112 GLN A C 1
ATOM 907 O O . GLN A 1 112 ? -27.619 -6.960 43.175 1.00 84.06 112 GLN A O 1
ATOM 912 N N . LEU A 1 113 ? -29.809 -6.801 43.619 1.00 85.12 113 LEU A N 1
ATOM 913 C CA . LEU A 1 113 ? -30.254 -7.010 42.232 1.00 85.12 113 LEU A CA 1
ATOM 914 C C . LEU A 1 113 ? -29.773 -5.889 41.294 1.00 85.12 113 LEU A C 1
ATOM 916 O O . LEU A 1 113 ? -29.306 -6.146 40.188 1.00 85.12 113 LEU A O 1
ATOM 920 N N . LYS A 1 114 ? -29.824 -4.626 41.731 1.00 85.50 114 LYS A N 1
ATOM 921 C CA . LYS A 1 114 ? -29.267 -3.507 40.949 1.00 85.50 114 LYS A CA 1
ATOM 922 C C . LYS A 1 114 ? -27.750 -3.618 40.802 1.00 85.50 114 LYS A C 1
ATOM 924 O O . LYS A 1 114 ? -27.233 -3.408 39.710 1.00 85.50 114 LYS A O 1
ATOM 929 N N . TYR A 1 115 ? -27.047 -3.975 41.875 1.00 84.69 115 TYR A N 1
ATOM 930 C CA . TYR A 1 115 ? -25.598 -4.159 41.861 1.00 84.69 115 TYR A CA 1
ATOM 931 C C . TYR A 1 115 ? -25.174 -5.261 40.885 1.00 84.69 115 TYR A C 1
ATOM 933 O O . TYR A 1 115 ? -24.314 -5.026 40.042 1.00 84.69 115 TYR A O 1
ATOM 941 N N . THR A 1 116 ? -25.819 -6.428 40.939 1.00 87.38 116 THR A N 1
ATOM 942 C CA . THR A 1 116 ? -25.534 -7.551 40.026 1.00 87.38 116 THR A CA 1
ATOM 943 C C . THR A 1 116 ? -25.737 -7.168 38.559 1.00 87.38 116 THR A C 1
ATOM 945 O O . THR A 1 116 ? -24.842 -7.401 37.749 1.00 87.38 116 THR A O 1
ATOM 948 N N . ASN A 1 117 ? -26.831 -6.477 38.225 1.00 88.50 117 ASN A N 1
ATOM 949 C CA . ASN A 1 117 ? -27.072 -5.981 36.865 1.00 88.50 117 ASN A CA 1
ATOM 950 C C . ASN A 1 117 ? -26.001 -4.976 36.397 1.00 88.50 117 ASN A C 1
ATOM 952 O O . ASN A 1 117 ? -25.535 -5.037 35.258 1.00 88.50 117 ASN A O 1
ATOM 956 N N . VAL A 1 118 ? -25.581 -4.052 37.267 1.00 87.75 118 VAL A N 1
ATOM 957 C CA . VAL A 1 118 ? -24.540 -3.063 36.935 1.00 87.75 118 VAL A CA 1
ATOM 958 C C . VAL A 1 118 ? -23.170 -3.724 36.772 1.00 87.75 118 VAL A C 1
ATOM 960 O O . VAL A 1 118 ? -22.429 -3.362 35.858 1.00 87.75 118 VAL A O 1
ATOM 963 N N . VAL A 1 119 ? -22.841 -4.724 37.593 1.00 87.69 119 VAL A N 1
ATOM 964 C CA . VAL A 1 119 ? -21.625 -5.540 37.438 1.00 87.69 119 VAL A CA 1
ATOM 965 C C . VAL A 1 119 ? -21.635 -6.277 36.100 1.00 87.69 119 VAL A C 1
ATOM 967 O O . VAL A 1 119 ? -20.635 -6.250 35.382 1.00 87.69 119 VAL A O 1
ATOM 970 N N . GLU A 1 120 ? -22.759 -6.886 35.722 1.00 90.12 120 GLU A N 1
ATOM 971 C CA . GLU A 1 120 ? -22.873 -7.589 34.443 1.00 90.12 120 GLU A CA 1
ATOM 972 C C . GLU A 1 120 ? -22.683 -6.634 33.254 1.00 90.12 120 GLU A C 1
ATOM 974 O O . GLU A 1 120 ? -21.935 -6.938 32.320 1.00 90.12 120 GLU A O 1
ATOM 979 N N . ASN A 1 121 ? -23.298 -5.449 33.306 1.00 88.00 121 ASN A N 1
ATOM 980 C CA . ASN A 1 121 ? -23.133 -4.411 32.286 1.00 88.00 121 ASN A CA 1
ATOM 981 C C . ASN A 1 121 ? -21.690 -3.895 32.217 1.00 88.00 121 ASN A C 1
ATOM 983 O O . ASN A 1 121 ? -21.140 -3.745 31.125 1.00 88.00 121 ASN A O 1
ATOM 987 N N . TYR A 1 122 ? -21.045 -3.685 33.367 1.00 86.69 122 TYR A N 1
ATOM 988 C CA . TYR A 1 122 ? -19.638 -3.300 33.442 1.00 86.69 122 TYR A CA 1
ATOM 989 C C . TYR A 1 122 ? -18.730 -4.348 32.785 1.00 86.69 122 TYR A C 1
ATOM 991 O O . TYR A 1 122 ? -17.889 -3.995 31.956 1.00 86.69 122 TYR A O 1
ATOM 999 N N . GLU A 1 123 ? -18.924 -5.633 33.087 1.00 89.00 123 GLU A N 1
ATOM 1000 C CA . GLU A 1 123 ? -18.139 -6.723 32.497 1.00 89.00 123 GLU A CA 1
ATOM 1001 C C . GLU A 1 123 ? -18.418 -6.912 30.995 1.00 89.00 123 GLU A C 1
ATOM 1003 O O . GLU A 1 123 ? -17.510 -7.259 30.235 1.00 89.00 123 GLU A O 1
ATOM 1008 N N . LYS A 1 124 ? -19.643 -6.648 30.520 1.00 91.62 124 LYS A N 1
ATOM 1009 C CA . LYS A 1 124 ? -19.955 -6.606 29.078 1.00 91.62 124 LYS A CA 1
ATOM 1010 C C . LYS A 1 124 ? -19.197 -5.476 28.379 1.00 91.62 124 LYS A C 1
ATOM 1012 O O . LYS A 1 124 ? -18.416 -5.747 27.470 1.00 91.62 124 LYS A O 1
ATOM 1017 N N . SER A 1 125 ? -19.324 -4.236 28.855 1.00 88.75 125 SER A N 1
ATOM 1018 C CA . SER A 1 125 ? -18.609 -3.095 28.264 1.00 88.75 125 SER A CA 1
ATOM 1019 C C . SER A 1 125 ? -17.087 -3.246 28.354 1.00 88.75 125 SER A C 1
ATOM 1021 O O . SER A 1 125 ? -16.365 -2.847 27.443 1.00 88.75 125 SER A O 1
ATOM 1023 N N . ARG A 1 126 ? -16.571 -3.861 29.426 1.00 88.75 126 ARG A N 1
ATOM 1024 C CA . ARG A 1 126 ? -15.141 -4.165 29.573 1.00 88.75 126 ARG A CA 1
ATOM 1025 C C . ARG A 1 126 ? -14.645 -5.118 28.487 1.00 88.75 126 ARG A C 1
ATOM 1027 O O . ARG A 1 126 ? -13.586 -4.874 27.907 1.00 88.75 126 ARG A O 1
ATOM 1034 N N . ARG A 1 127 ? -15.399 -6.189 28.215 1.00 91.94 127 ARG A N 1
ATOM 1035 C CA . ARG A 1 127 ? -15.089 -7.149 27.147 1.00 91.94 127 ARG A CA 1
ATOM 1036 C C . ARG A 1 127 ? -15.098 -6.474 25.781 1.00 91.94 127 ARG A C 1
ATOM 1038 O O . ARG A 1 127 ? -14.097 -6.560 25.079 1.00 91.94 127 ARG A O 1
ATOM 1045 N N . GLU A 1 128 ? -16.136 -5.702 25.471 1.00 92.44 128 GLU A N 1
ATOM 1046 C CA . GLU A 1 128 ? -16.233 -4.957 24.207 1.00 92.44 128 GLU A CA 1
ATOM 1047 C C . GLU A 1 128 ? -15.042 -4.007 23.990 1.00 92.44 128 GLU A C 1
ATOM 1049 O O . GLU A 1 128 ? -14.455 -3.958 22.908 1.00 92.44 128 GLU A O 1
ATOM 1054 N N . VAL A 1 129 ? -14.635 -3.266 25.028 1.00 92.56 129 VAL A N 1
ATOM 1055 C CA . VAL A 1 129 ? -13.468 -2.370 24.968 1.00 92.56 129 VAL A CA 1
ATOM 1056 C C . VAL A 1 129 ? -12.180 -3.153 24.700 1.00 92.56 129 VAL A C 1
ATOM 1058 O O . VAL A 1 129 ? -11.355 -2.711 23.893 1.00 92.56 129 VAL A O 1
ATOM 1061 N N . ASN A 1 130 ? -11.995 -4.305 25.347 1.00 91.75 130 ASN A N 1
ATOM 1062 C CA . ASN A 1 130 ? -10.823 -5.155 25.139 1.00 91.75 130 ASN A CA 1
ATOM 1063 C C . ASN A 1 130 ? -10.796 -5.752 23.725 1.00 91.75 130 ASN A C 1
ATOM 1065 O O . ASN A 1 130 ? -9.773 -5.652 23.047 1.00 91.75 130 ASN A O 1
ATOM 1069 N N . GLU A 1 131 ? -11.920 -6.276 23.239 1.00 94.56 131 GLU A N 1
ATOM 1070 C CA . GLU A 1 131 ? -12.050 -6.818 21.883 1.00 94.56 131 GLU A CA 1
ATOM 1071 C C . GLU A 1 131 ? -11.760 -5.751 20.819 1.00 94.56 131 GLU A C 1
ATOM 1073 O O . GLU A 1 131 ? -10.963 -5.966 19.901 1.00 94.56 131 GLU A O 1
ATOM 1078 N N . LEU A 1 132 ? -12.332 -4.551 20.964 1.00 93.75 132 LEU A N 1
ATOM 1079 C CA . LEU A 1 132 ? -12.061 -3.432 20.059 1.00 93.75 132 LEU A CA 1
ATOM 1080 C C . LEU A 1 132 ? -10.594 -2.994 20.116 1.00 93.75 132 LEU A C 1
ATOM 1082 O O . LEU A 1 132 ? -10.008 -2.671 19.079 1.00 93.75 132 LEU A O 1
ATOM 1086 N N . ARG A 1 133 ? -9.972 -3.002 21.301 1.00 92.19 133 ARG A N 1
ATOM 1087 C CA . ARG A 1 133 ? -8.544 -2.695 21.457 1.00 92.19 133 ARG A CA 1
ATOM 1088 C C . ARG A 1 133 ? -7.676 -3.705 20.707 1.00 92.19 133 ARG A C 1
ATOM 1090 O O . ARG A 1 133 ? -6.762 -3.287 19.993 1.00 92.19 133 ARG A O 1
ATOM 1097 N N . GLU A 1 134 ? -7.968 -4.996 20.826 1.00 95.12 134 GLU A N 1
ATOM 1098 C CA . GLU A 1 134 ? -7.257 -6.048 20.096 1.00 95.12 134 GLU A CA 1
ATOM 1099 C C . GLU A 1 134 ? -7.442 -5.922 18.583 1.00 95.12 134 GLU A C 1
ATOM 1101 O O . GLU A 1 134 ? -6.461 -5.964 17.838 1.00 95.12 134 GLU A O 1
ATOM 1106 N N . LEU A 1 135 ? -8.674 -5.704 18.114 1.00 95.19 135 LEU A N 1
ATOM 1107 C CA . LEU A 1 135 ? -8.969 -5.505 16.692 1.00 95.19 135 LEU A CA 1
ATOM 1108 C C . LEU A 1 135 ? -8.221 -4.296 16.120 1.00 95.19 135 LEU A C 1
ATOM 1110 O O . LEU A 1 135 ? -7.647 -4.377 15.031 1.00 95.19 135 LEU A O 1
ATOM 1114 N N . ILE A 1 136 ? -8.171 -3.186 16.865 1.00 93.31 136 ILE A N 1
ATOM 1115 C CA . ILE A 1 136 ? -7.389 -2.003 16.486 1.00 93.31 136 ILE A CA 1
ATOM 1116 C C . ILE A 1 136 ? -5.893 -2.335 16.434 1.00 93.31 136 ILE A C 1
ATOM 1118 O O . ILE A 1 136 ? -5.219 -1.871 15.512 1.00 93.31 136 ILE A O 1
ATOM 1122 N N . SER A 1 137 ? -5.361 -3.117 17.382 1.00 94.81 137 SER A N 1
ATOM 1123 C CA . SER A 1 137 ? -3.949 -3.534 17.363 1.00 94.81 137 SER A CA 1
ATOM 1124 C C . SER A 1 137 ? -3.634 -4.370 16.126 1.00 94.81 137 SER A C 1
ATOM 1126 O O . SER A 1 137 ? -2.764 -3.993 15.343 1.00 94.81 137 SER A O 1
ATOM 1128 N N . LYS A 1 138 ? -4.430 -5.415 15.866 1.00 95.94 138 LYS A N 1
ATOM 1129 C CA . LYS A 1 138 ? -4.282 -6.295 14.695 1.00 95.94 138 LYS A CA 1
ATOM 1130 C C . LYS A 1 138 ? -4.343 -5.510 13.381 1.00 95.94 138 LYS A C 1
ATOM 1132 O O . LYS A 1 138 ? -3.497 -5.680 12.506 1.00 95.94 138 LYS A O 1
ATOM 1137 N N . LYS A 1 139 ? -5.300 -4.583 13.241 1.00 95.44 139 LYS A N 1
ATOM 1138 C CA . LYS A 1 1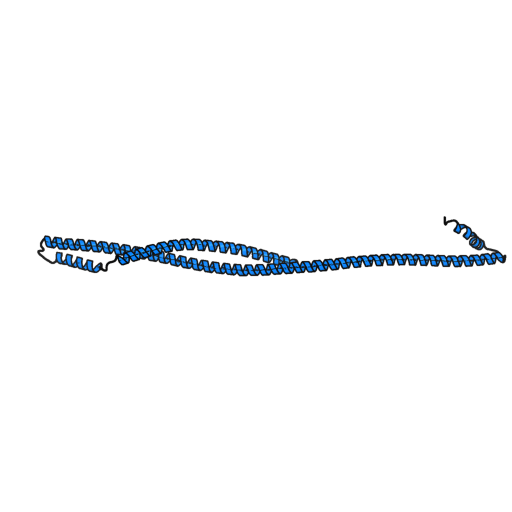39 ? -5.408 -3.722 12.048 1.00 95.44 139 LYS A CA 1
ATOM 1139 C C . LYS A 1 139 ? -4.225 -2.757 11.909 1.00 95.44 139 LYS A C 1
ATOM 1141 O O . LYS A 1 139 ? -3.807 -2.491 10.785 1.00 95.44 139 LYS A O 1
ATOM 1146 N N . LYS A 1 140 ? -3.665 -2.240 13.009 1.00 94.56 140 LYS A N 1
ATOM 1147 C CA . LYS A 1 140 ? -2.450 -1.403 12.980 1.00 94.56 140 LYS A CA 1
ATOM 1148 C C . LYS A 1 140 ? -1.211 -2.197 12.574 1.00 94.56 140 LYS A C 1
ATOM 1150 O O . LYS A 1 140 ? -0.410 -1.686 11.799 1.00 94.56 140 LYS A O 1
ATOM 1155 N N . GLU A 1 141 ? -1.050 -3.417 13.074 1.00 95.62 141 GLU A N 1
ATOM 1156 C CA . GLU A 1 141 ? 0.044 -4.311 12.679 1.00 95.62 141 GLU A CA 1
ATOM 1157 C C . GLU A 1 141 ? -0.029 -4.627 11.186 1.00 95.62 141 GLU A C 1
ATOM 1159 O O . GLU A 1 141 ? 0.949 -4.434 10.465 1.00 95.62 141 GLU A O 1
ATOM 1164 N N . TYR A 1 142 ? -1.219 -4.988 10.703 1.00 95.25 142 TYR A N 1
ATOM 1165 C CA . TYR A 1 142 ? -1.461 -5.205 9.281 1.00 95.25 142 TYR A CA 1
ATOM 1166 C C . TYR A 1 142 ? -1.181 -3.949 8.439 1.00 95.25 142 TYR A C 1
ATOM 1168 O O . TYR A 1 142 ? -0.496 -4.022 7.421 1.00 95.25 142 TYR A O 1
ATOM 1176 N N . LEU A 1 143 ? -1.626 -2.770 8.893 1.00 95.44 143 LEU A N 1
ATOM 1177 C CA . LEU A 1 143 ? -1.310 -1.494 8.245 1.00 95.44 143 LEU A CA 1
ATOM 1178 C C . LEU A 1 143 ? 0.204 -1.251 8.164 1.00 95.44 143 LEU A C 1
ATOM 1180 O O . LEU A 1 143 ? 0.697 -0.803 7.130 1.00 95.44 143 LEU A O 1
ATOM 1184 N N . ASN A 1 144 ? 0.940 -1.528 9.240 1.00 94.81 144 ASN A N 1
ATOM 1185 C CA . ASN A 1 144 ? 2.391 -1.366 9.267 1.00 94.81 144 ASN A CA 1
ATOM 1186 C C . ASN A 1 144 ? 3.075 -2.310 8.275 1.00 94.81 144 ASN A C 1
ATOM 1188 O O . ASN A 1 144 ? 4.021 -1.897 7.606 1.00 94.81 144 ASN A O 1
ATOM 1192 N N . GLU A 1 145 ? 2.587 -3.541 8.139 1.00 95.88 145 GLU A N 1
ATOM 1193 C CA . GLU A 1 145 ? 3.116 -4.494 7.166 1.00 95.88 145 GLU A CA 1
ATOM 1194 C C . GLU A 1 145 ? 2.865 -4.034 5.724 1.00 95.88 145 GLU A C 1
ATOM 1196 O O . GLU A 1 145 ? 3.799 -3.982 4.922 1.00 95.88 145 GLU A O 1
ATOM 1201 N N . LEU A 1 146 ? 1.656 -3.556 5.413 1.00 95.62 146 LEU A N 1
ATOM 1202 C CA . LEU A 1 146 ? 1.362 -2.946 4.111 1.00 95.62 146 LEU A CA 1
ATOM 1203 C C . LEU A 1 146 ? 2.251 -1.725 3.828 1.00 95.62 146 LEU A C 1
ATOM 1205 O O . LEU A 1 146 ? 2.706 -1.531 2.700 1.00 95.62 146 LEU A O 1
ATOM 1209 N N . ILE A 1 147 ? 2.541 -0.900 4.840 1.00 93.31 147 ILE A N 1
ATOM 1210 C CA . ILE A 1 147 ? 3.453 0.245 4.699 1.00 93.31 147 ILE A CA 1
ATOM 1211 C C . ILE A 1 147 ? 4.878 -0.225 4.385 1.00 93.31 147 ILE A C 1
ATOM 1213 O O . ILE A 1 147 ? 5.515 0.355 3.504 1.00 93.31 147 ILE A O 1
ATOM 1217 N N . LYS A 1 148 ? 5.379 -1.277 5.044 1.00 96.25 148 LYS A N 1
ATOM 1218 C CA . LYS A 1 148 ? 6.696 -1.854 4.723 1.00 96.25 148 LYS A CA 1
ATOM 1219 C C . LYS A 1 148 ? 6.737 -2.370 3.287 1.00 96.25 148 LYS A C 1
ATOM 1221 O O . LYS A 1 148 ? 7.659 -2.020 2.553 1.00 96.25 148 LYS A O 1
ATOM 1226 N N . GLN A 1 149 ? 5.721 -3.122 2.862 1.00 94.81 149 GLN A N 1
ATOM 1227 C CA . GLN A 1 149 ? 5.602 -3.608 1.483 1.00 94.81 149 GLN A CA 1
ATOM 1228 C C . GLN A 1 149 ? 5.548 -2.455 0.470 1.00 94.81 149 GLN A C 1
ATOM 1230 O O . GLN A 1 149 ? 6.160 -2.513 -0.596 1.00 94.81 149 GLN A O 1
ATOM 1235 N N . LEU A 1 150 ? 4.863 -1.360 0.810 1.00 95.06 150 LEU A N 1
ATOM 1236 C CA . LEU A 1 150 ? 4.829 -0.160 -0.022 1.00 95.06 150 LEU A CA 1
ATOM 1237 C C . LEU A 1 150 ? 6.213 0.482 -0.149 1.00 95.06 150 LEU A C 1
ATOM 1239 O O . LEU A 1 150 ? 6.574 0.919 -1.243 1.00 95.06 150 LEU A O 1
ATOM 1243 N N . ILE A 1 151 ? 6.985 0.554 0.938 1.00 95.44 151 ILE A N 1
ATOM 1244 C CA . ILE A 1 151 ? 8.344 1.114 0.926 1.00 95.44 151 ILE A CA 1
ATOM 1245 C C . ILE A 1 151 ? 9.262 0.256 0.051 1.00 95.44 151 ILE A C 1
ATOM 1247 O O . ILE A 1 151 ? 9.886 0.793 -0.865 1.00 95.44 151 ILE A O 1
ATOM 1251 N N . THR A 1 152 ? 9.278 -1.064 0.243 1.00 95.38 152 THR A N 1
ATOM 1252 C CA . THR A 1 152 ? 10.138 -1.970 -0.540 1.00 95.38 152 THR A CA 1
ATOM 1253 C C . THR A 1 152 ? 9.785 -1.952 -2.030 1.00 95.38 152 THR A C 1
ATOM 1255 O O . THR A 1 152 ? 10.670 -1.884 -2.888 1.00 95.38 152 THR A O 1
ATOM 1258 N N . LEU A 1 153 ? 8.494 -1.916 -2.378 1.00 94.44 153 LEU A N 1
ATOM 1259 C CA . LEU A 1 153 ? 8.061 -1.758 -3.770 1.00 94.44 153 LEU A CA 1
ATOM 1260 C C . LEU A 1 153 ? 8.402 -0.381 -4.338 1.00 94.44 153 LEU A C 1
ATOM 1262 O O . LEU A 1 153 ? 8.743 -0.273 -5.517 1.00 94.44 153 LEU A O 1
ATOM 1266 N N . LYS A 1 154 ? 8.340 0.680 -3.526 1.00 94.88 154 LYS A N 1
ATOM 1267 C CA . LYS A 1 154 ? 8.732 2.029 -3.948 1.00 94.88 154 LYS A CA 1
ATOM 1268 C C . LYS A 1 154 ? 10.218 2.075 -4.302 1.00 94.88 154 LYS A C 1
ATOM 1270 O O . LYS A 1 154 ? 10.545 2.632 -5.350 1.00 94.88 154 LYS A O 1
ATOM 1275 N N . GLU A 1 155 ? 11.067 1.459 -3.485 1.00 95.12 155 GLU A N 1
ATOM 1276 C CA . GLU A 1 155 ? 12.508 1.331 -3.725 1.00 95.12 155 GLU A CA 1
ATOM 1277 C C . GLU A 1 155 ? 12.804 0.504 -4.978 1.00 95.12 155 GLU A C 1
ATOM 1279 O O . GLU A 1 155 ? 13.573 0.938 -5.834 1.00 95.12 155 GLU A O 1
ATOM 1284 N N . SER A 1 156 ? 12.154 -0.654 -5.136 1.00 93.19 156 SER A N 1
ATOM 1285 C CA . SER A 1 156 ? 12.274 -1.487 -6.342 1.00 93.19 156 SER A CA 1
ATOM 1286 C C . SER A 1 156 ? 11.876 -0.714 -7.607 1.00 93.19 156 SER A C 1
ATOM 1288 O O . SER A 1 156 ? 12.609 -0.682 -8.597 1.00 93.19 156 SER A O 1
ATOM 1290 N N . ARG A 1 157 ? 10.761 0.022 -7.549 1.00 94.69 157 ARG A N 1
ATOM 1291 C CA . ARG A 1 157 ? 10.290 0.890 -8.635 1.00 94.69 157 ARG A CA 1
ATOM 1292 C C . ARG A 1 157 ? 11.305 1.981 -8.979 1.00 94.69 157 ARG A C 1
ATOM 1294 O O . ARG A 1 157 ? 11.479 2.290 -10.158 1.00 94.69 157 ARG A O 1
ATOM 1301 N N . ASP A 1 158 ? 11.955 2.580 -7.983 1.00 94.56 158 ASP A N 1
ATOM 1302 C CA . ASP A 1 158 ? 12.995 3.593 -8.200 1.00 94.56 158 ASP A CA 1
ATOM 1303 C C . ASP A 1 158 ? 14.269 2.988 -8.816 1.00 94.56 158 ASP A C 1
ATOM 1305 O O . ASP A 1 158 ? 14.814 3.570 -9.756 1.00 94.56 158 ASP A O 1
ATOM 1309 N N . LYS A 1 159 ? 14.680 1.780 -8.402 1.00 95.12 159 LYS A N 1
ATOM 1310 C CA . LYS A 1 159 ? 15.787 1.038 -9.037 1.00 95.12 159 LYS A CA 1
ATOM 1311 C C . LYS A 1 159 ? 15.517 0.775 -10.519 1.00 95.12 159 LYS A C 1
ATOM 1313 O O . LYS A 1 159 ? 16.314 1.178 -11.364 1.00 95.12 159 LYS A O 1
ATOM 1318 N N . VAL A 1 160 ? 14.354 0.207 -10.851 1.00 94.50 160 VAL A N 1
ATOM 1319 C CA . VAL A 1 160 ? 13.964 -0.060 -12.250 1.00 94.50 160 VAL A CA 1
ATOM 1320 C C . VAL A 1 160 ? 13.889 1.236 -13.061 1.00 94.50 160 VAL A C 1
ATOM 1322 O O . VAL A 1 160 ? 14.320 1.283 -14.213 1.00 94.50 160 VAL A O 1
ATOM 1325 N N . LYS A 1 161 ? 13.380 2.326 -12.474 1.00 94.88 161 LYS A N 1
ATOM 1326 C CA . LYS A 1 161 ? 13.353 3.640 -13.133 1.00 94.88 161 LYS A CA 1
ATOM 1327 C C . LYS A 1 161 ? 14.768 4.126 -13.468 1.00 94.88 161 LYS A C 1
ATOM 1329 O O . LYS A 1 161 ? 14.984 4.599 -14.583 1.00 94.88 161 LYS A O 1
ATOM 1334 N N . ASN A 1 162 ? 15.713 3.988 -12.542 1.00 95.25 162 ASN A N 1
ATOM 1335 C CA . ASN A 1 162 ? 17.101 4.389 -12.760 1.00 95.25 162 ASN A CA 1
ATOM 1336 C C . ASN A 1 162 ? 17.771 3.521 -13.841 1.00 95.25 162 ASN A C 1
ATOM 1338 O O . ASN A 1 162 ? 18.395 4.060 -14.755 1.00 95.25 162 ASN A O 1
ATOM 1342 N N . GLU A 1 163 ? 17.561 2.203 -13.826 1.00 94.00 163 GLU A N 1
ATOM 1343 C CA . GLU A 1 163 ? 18.028 1.294 -14.888 1.00 94.00 163 GLU A CA 1
ATOM 1344 C C . GLU A 1 163 ? 17.476 1.679 -16.271 1.00 94.00 163 GLU A C 1
ATOM 1346 O O . GLU A 1 163 ? 18.189 1.667 -17.273 1.00 94.00 163 GLU A O 1
ATOM 1351 N N . ILE A 1 164 ? 16.206 2.084 -16.347 1.00 93.19 164 ILE A N 1
ATOM 1352 C CA . ILE A 1 164 ? 15.610 2.580 -17.594 1.00 93.19 164 ILE A CA 1
ATOM 1353 C C . ILE A 1 164 ? 16.326 3.846 -18.075 1.00 93.19 164 ILE A C 1
ATOM 1355 O O . ILE A 1 164 ? 16.593 3.970 -19.271 1.00 93.19 164 ILE A O 1
ATOM 1359 N N . THR A 1 165 ? 16.637 4.787 -17.177 1.00 95.31 165 THR A N 1
ATOM 1360 C CA . THR A 1 165 ? 17.330 6.027 -17.560 1.00 95.31 165 THR A CA 1
ATOM 1361 C C . THR A 1 165 ? 18.737 5.759 -18.089 1.00 95.31 165 THR A C 1
ATOM 1363 O O . THR A 1 165 ? 19.081 6.260 -19.160 1.00 95.31 165 THR A O 1
ATOM 1366 N N . THR A 1 166 ? 19.508 4.883 -17.436 1.00 95.06 166 THR A N 1
ATOM 1367 C CA . THR A 1 166 ? 20.860 4.529 -17.892 1.00 95.06 166 THR A CA 1
ATOM 1368 C C . THR A 1 166 ? 20.831 3.796 -19.235 1.00 95.06 166 THR A C 1
ATOM 1370 O O . THR A 1 166 ? 21.633 4.100 -20.122 1.00 95.06 166 THR A O 1
ATOM 1373 N N . LEU A 1 167 ? 19.868 2.890 -19.449 1.00 94.44 167 LEU A N 1
ATOM 1374 C CA . LEU A 1 167 ? 19.663 2.230 -20.743 1.00 94.44 167 LEU A CA 1
ATOM 1375 C C . LEU A 1 167 ? 19.320 3.229 -21.854 1.00 94.44 167 LEU A C 1
ATOM 1377 O O . LEU A 1 167 ? 19.8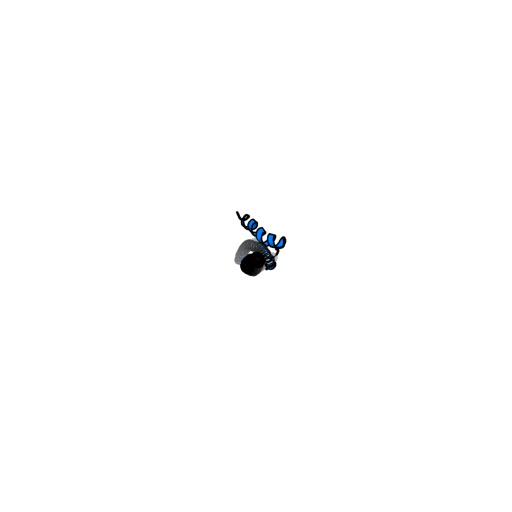44 3.114 -22.963 1.00 94.44 167 LEU A O 1
ATOM 1381 N N . ILE A 1 168 ? 18.468 4.220 -21.576 1.00 93.25 168 ILE A N 1
ATOM 1382 C CA . ILE A 1 168 ? 18.123 5.272 -22.543 1.00 93.25 168 ILE A CA 1
ATOM 1383 C C . ILE A 1 168 ? 19.365 6.078 -22.932 1.00 93.25 168 ILE A C 1
ATOM 1385 O O . ILE A 1 168 ? 19.581 6.327 -24.120 1.00 93.25 168 ILE A O 1
ATOM 1389 N N . ASP A 1 169 ? 20.197 6.457 -21.967 1.00 95.25 169 ASP A N 1
ATOM 1390 C CA . ASP A 1 169 ? 21.401 7.239 -22.243 1.00 95.25 169 ASP A CA 1
ATOM 1391 C C . ASP A 1 169 ? 22.453 6.433 -23.008 1.00 95.25 169 ASP A C 1
ATOM 1393 O O . ASP A 1 169 ? 23.066 6.947 -23.947 1.00 95.25 169 ASP A O 1
ATOM 1397 N N . ASN A 1 170 ? 22.596 5.141 -22.710 1.00 94.69 170 ASN A N 1
ATOM 1398 C CA . ASN A 1 170 ? 23.444 4.242 -23.493 1.00 94.69 170 ASN A CA 1
ATOM 1399 C C . ASN A 1 170 ? 22.953 4.110 -24.942 1.00 94.69 170 ASN A C 1
ATOM 1401 O O . ASN A 1 170 ? 23.753 4.189 -25.876 1.00 94.69 170 ASN A O 1
ATOM 1405 N N . ILE A 1 171 ? 21.638 3.992 -25.153 1.00 93.06 171 ILE A N 1
ATOM 1406 C CA . ILE A 1 171 ? 21.046 3.970 -26.498 1.00 93.06 171 ILE A CA 1
ATOM 1407 C C . ILE A 1 171 ? 21.335 5.280 -27.246 1.00 93.06 171 ILE A C 1
ATOM 1409 O O . ILE A 1 171 ? 21.671 5.233 -28.430 1.00 93.06 171 ILE A O 1
ATOM 1413 N N . LYS A 1 172 ? 21.249 6.441 -26.583 1.00 94.75 172 LYS A N 1
ATOM 1414 C CA . LYS A 1 172 ? 21.601 7.737 -27.193 1.00 94.75 172 LYS A CA 1
ATOM 1415 C C . LYS A 1 172 ? 23.078 7.796 -27.585 1.00 94.75 172 LYS A C 1
ATOM 1417 O O . LYS A 1 172 ? 23.378 8.155 -28.719 1.00 94.75 172 LYS A O 1
ATOM 1422 N N . LYS A 1 173 ? 23.993 7.388 -26.697 1.00 95.44 173 LYS A N 1
ATOM 1423 C CA . LYS A 1 173 ? 25.439 7.351 -26.985 1.00 95.44 173 LYS A CA 1
ATOM 1424 C C . LYS A 1 173 ? 25.752 6.467 -28.193 1.00 95.44 173 LYS A C 1
ATOM 1426 O O . LYS A 1 173 ? 26.495 6.881 -29.077 1.00 95.44 173 LYS A O 1
ATOM 1431 N N . LEU A 1 174 ? 25.157 5.275 -28.264 1.00 94.56 174 LEU A N 1
ATOM 1432 C CA . LEU A 1 174 ? 25.323 4.372 -29.408 1.00 94.56 174 LEU A CA 1
ATOM 1433 C C . LEU A 1 174 ? 24.727 4.947 -30.696 1.00 94.56 174 LEU A C 1
ATOM 1435 O O . LEU A 1 174 ? 25.312 4.786 -31.764 1.00 94.56 174 LEU A O 1
ATOM 1439 N N . LYS A 1 175 ? 23.588 5.643 -30.606 1.00 95.25 175 LYS A N 1
ATOM 1440 C CA . LYS A 1 175 ? 22.979 6.325 -31.752 1.00 95.25 175 LYS A CA 1
ATOM 1441 C C . LYS A 1 175 ? 23.901 7.414 -32.307 1.00 95.25 175 LYS A C 1
ATOM 1443 O O . LYS A 1 175 ? 24.115 7.436 -33.513 1.00 95.25 175 LYS A O 1
ATOM 1448 N N . ASN A 1 176 ? 24.483 8.242 -31.441 1.00 96.06 176 ASN A N 1
ATOM 1449 C CA . ASN A 1 176 ? 25.413 9.295 -31.852 1.00 96.06 176 ASN A CA 1
ATOM 1450 C C . ASN A 1 176 ? 26.666 8.704 -32.512 1.00 96.06 176 ASN A C 1
ATOM 1452 O O . ASN A 1 176 ? 26.987 9.084 -33.632 1.00 96.06 176 ASN A O 1
ATOM 1456 N N . LYS A 1 177 ? 27.291 7.686 -31.898 1.00 96.31 177 LYS A N 1
ATOM 1457 C CA . LYS A 1 177 ? 28.436 6.970 -32.498 1.00 96.31 177 LYS A CA 1
ATOM 1458 C C . LYS A 1 177 ? 28.106 6.380 -33.870 1.00 96.31 177 LYS A C 1
ATOM 1460 O O . LYS A 1 177 ? 28.907 6.444 -34.794 1.00 96.31 177 LYS A O 1
ATOM 1465 N N . ARG A 1 178 ? 26.914 5.799 -34.024 1.00 95.44 178 ARG A N 1
ATOM 1466 C CA . ARG A 1 178 ? 26.442 5.285 -35.317 1.00 95.44 178 ARG A CA 1
ATOM 1467 C C . ARG A 1 178 ? 26.312 6.409 -36.346 1.00 95.44 178 ARG A C 1
ATOM 1469 O O . ARG A 1 178 ? 26.669 6.205 -37.502 1.00 95.44 178 ARG A O 1
ATOM 1476 N N . ASP A 1 179 ? 25.777 7.559 -35.949 1.00 95.50 179 ASP A N 1
ATOM 1477 C CA . ASP A 1 179 ? 25.588 8.698 -36.848 1.00 95.50 179 ASP A CA 1
ATOM 1478 C C . ASP A 1 179 ? 26.942 9.312 -37.261 1.00 95.50 179 ASP A C 1
ATOM 1480 O O . ASP A 1 179 ? 27.122 9.615 -38.437 1.00 95.50 179 ASP A O 1
ATOM 1484 N N . GLU A 1 180 ? 27.928 9.364 -36.360 1.00 96.38 180 GLU A N 1
ATOM 1485 C CA . GLU A 1 180 ? 29.325 9.732 -36.661 1.00 96.38 180 GLU A CA 1
ATOM 1486 C C . GLU A 1 180 ? 29.991 8.759 -37.646 1.00 96.38 180 GLU A C 1
ATOM 1488 O O . GLU A 1 180 ? 30.576 9.170 -38.645 1.00 96.38 180 GLU A O 1
ATOM 1493 N N . ILE A 1 181 ? 29.868 7.448 -37.420 1.00 96.38 181 ILE A N 1
ATOM 1494 C CA . ILE A 1 181 ? 30.400 6.445 -38.356 1.00 96.38 181 ILE A CA 1
ATOM 1495 C C . ILE A 1 181 ? 29.719 6.582 -39.722 1.00 96.38 181 ILE A C 1
ATOM 1497 O O . ILE A 1 181 ? 30.360 6.450 -40.764 1.00 96.38 181 ILE A O 1
ATOM 1501 N N . LYS A 1 182 ? 28.417 6.885 -39.747 1.00 96.38 182 LYS A N 1
ATOM 1502 C CA . LYS A 1 182 ? 27.676 7.100 -40.991 1.00 96.38 182 LYS A CA 1
ATOM 1503 C C . LYS A 1 182 ? 28.191 8.324 -41.751 1.00 96.38 182 LYS A C 1
ATOM 1505 O O . LYS A 1 182 ? 28.344 8.230 -42.968 1.00 96.38 182 LYS A O 1
ATOM 1510 N N . THR A 1 183 ? 28.477 9.440 -41.077 1.00 95.81 183 THR A N 1
ATOM 1511 C CA . THR A 1 183 ? 29.034 10.631 -41.740 1.00 95.81 183 THR A CA 1
ATOM 1512 C C . THR A 1 183 ? 30.444 10.372 -42.268 1.00 95.81 183 THR A C 1
ATOM 1514 O O . THR A 1 183 ? 30.734 10.721 -43.416 1.00 95.81 183 THR A O 1
ATOM 1517 N N . GLN A 1 184 ? 31.288 9.670 -41.507 1.00 95.94 184 GLN A N 1
ATOM 1518 C CA . GLN A 1 184 ? 32.603 9.215 -41.975 1.00 95.94 184 GLN A CA 1
ATOM 1519 C C . GLN A 1 184 ? 32.491 8.295 -43.199 1.00 95.94 184 GLN A C 1
ATOM 1521 O O . GLN A 1 184 ? 33.229 8.439 -44.170 1.00 95.94 184 GLN A O 1
ATOM 1526 N N . LEU A 1 185 ? 31.524 7.378 -43.212 1.00 95.06 185 LEU A N 1
ATOM 1527 C CA . LEU A 1 185 ? 31.304 6.491 -44.352 1.00 95.06 185 LEU A CA 1
ATOM 1528 C C . LEU A 1 185 ? 30.839 7.265 -45.593 1.00 95.06 185 LEU A C 1
ATOM 1530 O O . LEU A 1 185 ? 31.276 6.969 -46.705 1.00 95.06 185 LEU A O 1
ATOM 1534 N N . THR A 1 186 ? 30.000 8.291 -45.421 1.00 94.81 186 THR A N 1
ATOM 1535 C CA . THR A 1 186 ? 29.605 9.165 -46.534 1.00 94.81 186 THR A CA 1
ATOM 1536 C C . THR A 1 186 ? 30.765 10.002 -47.065 1.00 94.81 186 THR A C 1
ATOM 1538 O O . THR A 1 186 ? 30.886 10.138 -48.281 1.00 94.81 186 THR A O 1
ATOM 1541 N N . SER A 1 187 ? 31.653 10.511 -46.202 1.00 95.62 187 SER A N 1
ATOM 1542 C CA . SER A 1 187 ? 32.821 11.274 -46.653 1.00 95.62 187 SER A CA 1
ATOM 1543 C C . SER A 1 187 ? 33.816 10.382 -47.396 1.00 95.62 187 SER A C 1
ATOM 1545 O O . SER A 1 187 ? 34.249 10.745 -48.485 1.00 95.62 187 SER A O 1
ATOM 1547 N N . ILE A 1 188 ? 34.090 9.174 -46.892 1.00 95.56 188 ILE A N 1
ATOM 1548 C CA . ILE A 1 188 ? 34.913 8.172 -47.587 1.00 95.56 188 ILE A CA 1
ATOM 1549 C C . ILE A 1 188 ? 34.276 7.774 -48.925 1.00 95.56 188 ILE A C 1
ATOM 1551 O O . ILE A 1 188 ? 34.957 7.671 -49.940 1.00 95.56 188 ILE A O 1
ATOM 1555 N N . SER A 1 189 ? 32.956 7.584 -48.973 1.00 93.62 189 SER A N 1
ATOM 1556 C CA . SER A 1 189 ? 32.269 7.283 -50.233 1.00 93.62 189 SER A CA 1
ATOM 1557 C C . SER A 1 189 ? 32.428 8.413 -51.256 1.00 93.62 189 SER A C 1
ATOM 1559 O O . SER A 1 189 ? 32.660 8.146 -52.436 1.00 93.62 189 SER A O 1
ATOM 1561 N N . ASN A 1 190 ? 32.361 9.670 -50.815 1.00 95.06 190 ASN A N 1
ATOM 1562 C CA . ASN A 1 190 ? 32.577 10.826 -51.681 1.00 95.06 190 ASN A CA 1
ATOM 1563 C C . ASN A 1 190 ? 34.030 10.915 -52.168 1.00 95.06 190 ASN A C 1
ATOM 1565 O O . ASN A 1 190 ? 34.242 11.079 -53.368 1.00 95.06 190 ASN A O 1
ATOM 1569 N N . THR A 1 191 ? 35.025 10.700 -51.302 1.00 95.62 191 THR A N 1
ATOM 1570 C CA . THR A 1 191 ? 36.435 10.693 -51.733 1.00 95.62 191 THR A CA 1
ATOM 1571 C C . THR A 1 191 ? 36.728 9.552 -52.708 1.00 95.62 191 THR A C 1
ATOM 1573 O O . THR A 1 191 ? 37.452 9.747 -53.683 1.00 95.62 191 THR A O 1
ATOM 1576 N N . ILE A 1 192 ? 36.117 8.376 -52.526 1.00 93.69 192 ILE A N 1
ATOM 1577 C CA . ILE A 1 192 ? 36.200 7.269 -53.492 1.00 93.69 192 ILE A CA 1
ATOM 1578 C C . ILE A 1 192 ? 35.607 7.684 -54.844 1.00 93.69 192 ILE A C 1
ATOM 1580 O O . ILE A 1 192 ? 36.220 7.420 -55.882 1.00 93.69 192 ILE A O 1
ATOM 1584 N N . LYS A 1 193 ? 34.442 8.347 -54.857 1.00 94.75 193 LYS A N 1
ATOM 1585 C CA . LYS A 1 193 ? 33.831 8.859 -56.097 1.00 94.75 193 LYS A CA 1
ATOM 1586 C C . LYS A 1 193 ? 34.750 9.859 -56.796 1.00 94.75 193 LYS A C 1
ATOM 1588 O O . LYS A 1 193 ? 34.999 9.700 -57.986 1.00 94.75 193 LYS A O 1
ATOM 1593 N N . GLU A 1 194 ? 35.308 10.821 -56.066 1.00 95.44 194 GLU A N 1
ATOM 1594 C CA . GLU A 1 194 ? 36.252 11.804 -56.611 1.00 95.44 194 GLU A CA 1
ATOM 1595 C C . GLU A 1 194 ? 37.503 11.141 -57.197 1.00 95.44 194 GLU A C 1
ATOM 1597 O O . GLU A 1 194 ? 37.902 11.445 -58.321 1.00 95.44 194 GLU A O 1
ATOM 1602 N N . LYS A 1 195 ? 38.117 10.197 -56.470 1.00 94.50 195 LYS A N 1
ATOM 1603 C CA . LYS A 1 195 ? 39.288 9.450 -56.955 1.00 94.50 195 LYS A CA 1
ATOM 1604 C C . LYS A 1 195 ? 38.957 8.630 -58.200 1.00 94.50 195 LYS A C 1
ATOM 1606 O O . LYS A 1 195 ? 39.772 8.581 -59.118 1.00 94.50 195 LYS A O 1
ATOM 1611 N N . LYS A 1 196 ? 37.763 8.034 -58.267 1.00 93.62 196 LYS A N 1
ATOM 1612 C CA . LYS A 1 196 ? 37.289 7.307 -59.451 1.00 93.62 196 LYS A CA 1
ATOM 1613 C C . LYS A 1 196 ? 37.105 8.237 -60.653 1.00 93.62 196 LYS A C 1
ATOM 1615 O O . LYS A 1 196 ? 37.527 7.868 -61.746 1.00 93.62 196 LYS A O 1
ATOM 1620 N N . SER A 1 197 ? 36.542 9.431 -60.460 1.00 92.94 197 SER A N 1
ATOM 1621 C CA . SER A 1 197 ? 36.420 10.440 -61.522 1.00 92.94 197 SER A CA 1
ATOM 1622 C C . SER A 1 197 ? 37.789 10.884 -62.039 1.00 92.94 197 SER A C 1
ATOM 1624 O O . SER A 1 197 ? 38.030 10.819 -63.241 1.00 92.94 197 SER A O 1
ATOM 1626 N N . ARG A 1 198 ? 38.733 11.201 -61.141 1.00 94.12 198 ARG A N 1
ATOM 1627 C CA . ARG A 1 198 ? 40.116 11.549 -61.522 1.00 94.12 198 ARG A CA 1
ATOM 1628 C C . ARG A 1 198 ? 40.814 10.419 -62.273 1.00 94.12 198 ARG A C 1
ATOM 1630 O O . ARG A 1 198 ? 41.493 10.652 -63.263 1.00 94.12 198 ARG A O 1
ATOM 1637 N N . TYR A 1 199 ? 40.635 9.177 -61.827 1.00 91.75 199 TYR A N 1
ATOM 1638 C CA . TYR A 1 199 ? 41.181 8.015 -62.524 1.00 91.75 199 TYR A CA 1
ATOM 1639 C C . TYR A 1 199 ? 40.612 7.882 -63.947 1.00 91.75 199 TYR A C 1
ATOM 1641 O O . TYR A 1 199 ? 41.350 7.587 -64.885 1.00 91.75 199 TYR A O 1
ATOM 1649 N N . GLN A 1 200 ? 39.314 8.145 -64.133 1.00 92.62 200 GLN A N 1
ATOM 1650 C CA . GLN A 1 200 ? 38.697 8.165 -65.460 1.00 92.62 200 GLN A CA 1
ATOM 1651 C C . GLN A 1 200 ? 39.223 9.304 -66.341 1.00 92.62 200 GLN A C 1
ATOM 1653 O O . GLN A 1 200 ? 39.418 9.084 -67.534 1.00 92.62 200 GLN A O 1
ATOM 1658 N N . GLU A 1 201 ? 39.467 10.490 -65.783 1.00 93.25 201 GLU A N 1
ATOM 1659 C CA . GLU A 1 201 ? 40.081 11.617 -66.499 1.00 93.25 201 GLU A CA 1
ATOM 1660 C C . GLU A 1 201 ? 41.496 11.270 -66.967 1.00 93.25 201 GLU A C 1
ATOM 1662 O O . GLU A 1 201 ? 41.767 11.337 -68.164 1.00 93.25 201 GLU A O 1
ATOM 1667 N N . ILE A 1 202 ? 42.348 10.763 -66.071 1.00 92.31 202 ILE A N 1
ATOM 1668 C CA . ILE A 1 202 ? 43.710 10.316 -66.407 1.00 92.31 202 ILE A CA 1
ATOM 1669 C C . ILE A 1 202 ? 43.677 9.232 -67.493 1.00 92.31 202 ILE A C 1
ATOM 1671 O O . ILE A 1 202 ? 44.473 9.254 -68.430 1.00 92.31 202 ILE A O 1
ATOM 1675 N N . LEU A 1 203 ? 42.733 8.287 -67.425 1.00 91.06 203 LEU A N 1
ATOM 1676 C CA . LEU A 1 203 ? 42.559 7.281 -68.476 1.00 91.06 203 LEU A CA 1
ATOM 1677 C C . LEU A 1 203 ? 42.182 7.895 -69.833 1.00 91.06 203 LEU A C 1
ATOM 1679 O O . LEU A 1 203 ? 42.640 7.399 -70.865 1.00 91.06 203 LEU A O 1
ATOM 1683 N N . ARG A 1 204 ? 41.347 8.942 -69.859 1.00 90.44 204 ARG A N 1
ATOM 1684 C CA . ARG A 1 204 ? 41.008 9.665 -71.098 1.00 90.44 204 ARG A CA 1
ATOM 1685 C C . ARG A 1 204 ? 42.223 10.411 -71.641 1.00 90.44 204 ARG A C 1
ATOM 1687 O O . ARG A 1 204 ? 42.487 10.319 -72.837 1.00 90.44 204 ARG A O 1
ATOM 1694 N N . GLU A 1 205 ? 42.982 11.080 -70.780 1.00 91.88 205 GLU A N 1
ATOM 1695 C CA . GLU A 1 205 ? 44.217 11.773 -71.160 1.00 91.88 205 GLU A CA 1
ATOM 1696 C C . GLU A 1 205 ? 45.261 10.806 -71.724 1.00 91.88 205 GLU A C 1
ATOM 1698 O O . GLU A 1 205 ? 45.814 11.054 -72.794 1.00 91.88 205 GLU A O 1
ATOM 1703 N N . LEU A 1 206 ? 45.466 9.652 -71.083 1.00 88.19 206 LEU A N 1
ATOM 1704 C CA . LEU A 1 206 ? 46.363 8.607 -71.581 1.00 88.19 206 LEU A CA 1
ATOM 1705 C C . LEU A 1 206 ? 45.938 8.082 -72.957 1.00 88.19 206 LEU A C 1
ATOM 1707 O O . LEU A 1 206 ? 46.792 7.861 -73.818 1.00 88.19 206 LEU A O 1
ATOM 1711 N N . ARG A 1 207 ? 44.632 7.892 -73.195 1.00 89.75 207 ARG A N 1
ATOM 1712 C CA . ARG A 1 207 ? 44.127 7.524 -74.531 1.00 89.75 207 ARG A CA 1
ATOM 1713 C C . ARG A 1 207 ? 44.424 8.619 -75.551 1.00 89.75 207 ARG A C 1
ATOM 1715 O O . ARG A 1 207 ? 44.963 8.301 -76.608 1.00 89.75 207 ARG A O 1
ATOM 1722 N N . ARG A 1 208 ? 44.157 9.884 -75.210 1.00 89.44 208 ARG A N 1
ATOM 1723 C CA . ARG A 1 208 ? 44.411 11.032 -76.092 1.00 89.44 208 ARG A CA 1
ATOM 1724 C C . ARG A 1 208 ? 45.891 11.150 -76.454 1.00 89.44 208 ARG A C 1
ATOM 1726 O O . ARG A 1 208 ? 46.221 11.238 -77.628 1.00 89.44 208 ARG A O 1
ATOM 1733 N N . LEU A 1 209 ? 46.789 11.053 -75.474 1.00 88.75 209 LEU A N 1
ATOM 1734 C CA . LEU A 1 209 ? 48.238 11.082 -75.700 1.00 88.75 209 LEU A CA 1
ATOM 1735 C C . LEU A 1 209 ? 48.716 9.907 -76.559 1.00 88.75 209 LEU A C 1
ATOM 1737 O O . LEU A 1 209 ? 49.577 10.078 -77.421 1.00 88.75 209 LEU A O 1
ATOM 1741 N N . LYS A 1 210 ? 48.147 8.712 -76.366 1.00 86.19 210 LYS A N 1
ATOM 1742 C CA . LYS A 1 210 ? 48.464 7.543 -77.195 1.00 86.19 210 LYS A CA 1
ATOM 1743 C C . LYS A 1 210 ? 48.006 7.735 -78.643 1.00 86.19 210 LYS A C 1
ATOM 1745 O O . LYS A 1 210 ? 48.722 7.342 -79.562 1.00 86.19 210 LYS A O 1
ATOM 1750 N N . GLU A 1 211 ? 46.842 8.337 -78.859 1.00 85.19 211 GLU A N 1
ATOM 1751 C CA . GLU A 1 211 ? 46.349 8.701 -80.192 1.00 85.19 211 GLU A CA 1
ATOM 1752 C C . GLU A 1 211 ? 47.198 9.805 -80.833 1.00 85.19 211 GLU A C 1
ATOM 1754 O O . GLU A 1 211 ? 47.586 9.669 -81.990 1.00 85.19 211 GLU A O 1
ATOM 1759 N N . GLU A 1 212 ? 47.560 10.849 -80.084 1.00 85.06 212 GLU A N 1
ATOM 1760 C CA . GLU A 1 212 ? 48.474 11.903 -80.536 1.00 85.06 212 GLU A CA 1
ATOM 1761 C C . GLU A 1 212 ? 49.847 11.332 -80.913 1.00 85.06 212 GLU A C 1
ATOM 1763 O O . GLU A 1 212 ? 50.385 11.671 -81.963 1.00 85.06 212 GLU A O 1
ATOM 1768 N N . SER A 1 213 ? 50.401 10.426 -80.106 1.00 80.31 213 SER A N 1
ATOM 1769 C CA . SER A 1 213 ? 51.662 9.740 -80.403 1.00 80.31 213 SER A CA 1
ATOM 1770 C C . SER A 1 213 ? 51.560 8.899 -81.677 1.00 80.31 213 SER A C 1
ATOM 1772 O O . SER A 1 213 ? 52.415 9.031 -82.550 1.00 80.31 213 SER A O 1
ATOM 1774 N N . LYS A 1 214 ? 50.486 8.112 -81.844 1.00 82.75 214 LYS A N 1
ATOM 1775 C CA . LYS A 1 214 ? 50.237 7.364 -83.088 1.00 82.75 214 LYS A CA 1
ATOM 1776 C C . LYS A 1 214 ? 50.126 8.288 -84.300 1.00 82.75 214 LYS A C 1
ATOM 1778 O O . LYS A 1 214 ? 50.720 7.991 -85.330 1.00 82.75 214 LYS A O 1
ATOM 1783 N N . ARG A 1 215 ? 49.406 9.408 -84.179 1.00 80.81 215 ARG A N 1
ATOM 1784 C CA . ARG A 1 215 ? 49.284 10.416 -85.245 1.00 80.81 215 ARG A CA 1
ATOM 1785 C C . ARG A 1 215 ? 50.635 11.040 -85.588 1.00 80.81 215 ARG A C 1
ATOM 1787 O O . ARG A 1 215 ? 50.950 11.171 -86.764 1.00 80.81 215 ARG A O 1
ATOM 1794 N N . ARG A 1 216 ? 51.453 11.387 -84.589 1.00 79.94 216 ARG A N 1
ATOM 1795 C CA . ARG A 1 216 ? 52.811 11.918 -84.803 1.00 79.94 216 ARG A CA 1
ATOM 1796 C C . ARG A 1 216 ? 53.706 10.909 -85.512 1.00 79.94 216 ARG A C 1
ATOM 1798 O O . ARG A 1 216 ? 54.444 11.296 -86.410 1.00 79.94 216 ARG A O 1
ATOM 1805 N N . GLU A 1 217 ? 53.624 9.636 -85.145 1.00 76.94 217 GLU A N 1
ATOM 1806 C CA . GLU A 1 217 ? 54.408 8.582 -85.790 1.00 76.94 217 GLU A CA 1
ATOM 1807 C C . GLU A 1 217 ? 53.965 8.361 -87.241 1.00 76.94 217 GLU A C 1
ATOM 1809 O O . GLU A 1 217 ? 54.792 8.328 -88.149 1.00 76.94 217 GLU A O 1
ATOM 1814 N N . GLN A 1 218 ? 52.652 8.327 -87.489 1.00 75.31 218 GLN A N 1
ATOM 1815 C CA . GLN A 1 218 ? 52.098 8.292 -88.846 1.00 75.31 218 GLN A CA 1
ATOM 1816 C C . GLN A 1 218 ? 52.548 9.501 -89.672 1.00 75.31 218 GLN A C 1
ATOM 1818 O O . GLN A 1 218 ? 52.934 9.338 -90.827 1.00 75.31 218 GLN A O 1
ATOM 1823 N N . TYR A 1 219 ? 52.552 10.698 -89.080 1.00 76.94 219 TYR A N 1
ATOM 1824 C CA . TYR A 1 219 ? 53.013 11.918 -89.737 1.00 76.94 219 TYR A CA 1
ATOM 1825 C C . TYR A 1 219 ? 54.506 11.867 -90.081 1.00 76.94 219 TYR A C 1
ATOM 1827 O O . TYR A 1 219 ? 54.883 12.254 -91.183 1.00 76.94 219 TYR A O 1
ATOM 1835 N N . LYS A 1 220 ? 55.361 11.350 -89.188 1.00 79.00 220 LYS A N 1
ATOM 1836 C CA . LYS A 1 220 ? 56.790 11.144 -89.481 1.00 79.00 220 LYS A CA 1
ATOM 1837 C C . LYS A 1 220 ? 56.993 10.183 -90.647 1.00 79.00 220 LYS A C 1
ATOM 1839 O O . LYS A 1 220 ? 57.683 10.538 -91.593 1.00 79.00 220 LYS A O 1
ATOM 1844 N N . VAL A 1 221 ? 56.327 9.028 -90.626 1.00 79.56 221 VAL A N 1
ATOM 1845 C CA . VAL A 1 221 ? 56.406 8.042 -91.717 1.00 79.56 221 VAL A CA 1
ATOM 1846 C C . VAL A 1 221 ? 55.911 8.640 -93.037 1.00 79.56 221 VAL A C 1
ATOM 1848 O O . VAL A 1 221 ? 56.511 8.413 -94.085 1.00 79.56 221 VAL A O 1
ATOM 1851 N N . LEU A 1 222 ? 54.830 9.423 -93.009 1.00 73.31 222 LEU A N 1
ATOM 1852 C CA . LEU A 1 222 ? 54.334 10.142 -94.186 1.00 73.31 222 LEU A CA 1
ATOM 1853 C C . LEU A 1 222 ? 55.338 11.189 -94.679 1.00 73.31 222 LEU A C 1
ATOM 1855 O O . LEU A 1 222 ? 55.562 11.281 -95.883 1.00 73.31 222 LEU A O 1
ATOM 1859 N N . LYS A 1 223 ? 55.974 11.940 -93.775 1.00 75.88 223 LYS A N 1
ATOM 1860 C CA . LYS A 1 223 ? 56.995 12.937 -94.115 1.00 75.88 223 LYS A CA 1
ATOM 1861 C C . LYS A 1 223 ? 58.240 12.291 -94.723 1.00 75.88 223 LYS A C 1
ATOM 1863 O O . LYS A 1 223 ? 58.703 12.758 -95.755 1.00 75.88 223 LYS A O 1
ATOM 1868 N N . GLU A 1 224 ? 58.737 11.199 -94.149 1.00 79.06 224 GLU A N 1
ATOM 1869 C CA . GLU A 1 224 ? 59.870 10.437 -94.693 1.00 79.06 224 GLU A CA 1
ATOM 1870 C C . GLU A 1 224 ? 59.544 9.851 -96.071 1.00 79.06 224 GLU A C 1
ATOM 1872 O O . GLU A 1 224 ? 60.340 9.969 -97.002 1.00 79.06 224 GLU A O 1
ATOM 1877 N N . LYS A 1 225 ? 58.339 9.287 -96.244 1.00 75.25 225 LYS A N 1
ATOM 1878 C CA . LYS A 1 225 ? 57.858 8.830 -97.556 1.00 75.25 225 LYS A CA 1
ATOM 1879 C C . LYS A 1 225 ? 57.761 9.983 -98.554 1.00 75.25 225 LYS A C 1
ATOM 1881 O O . LYS A 1 225 ? 58.184 9.819 -99.693 1.00 75.25 225 LYS A O 1
ATOM 1886 N N . LYS A 1 226 ? 57.275 11.155 -98.135 1.00 73.00 226 LYS A N 1
ATOM 1887 C CA . LYS A 1 226 ? 57.211 12.364 -98.969 1.00 73.00 226 LYS A CA 1
ATOM 1888 C C . LYS A 1 226 ? 58.603 12.850 -99.369 1.00 73.00 226 LYS A C 1
ATOM 1890 O O . LYS A 1 226 ? 58.832 13.106 -100.543 1.00 73.00 226 LYS A O 1
ATOM 1895 N N . GLU A 1 227 ? 59.549 12.931 -98.437 1.00 75.88 227 GLU A N 1
ATOM 1896 C CA . GLU A 1 227 ? 60.939 13.300 -98.733 1.00 75.88 227 GLU A CA 1
ATOM 1897 C C . GLU A 1 227 ? 61.600 12.297 -99.685 1.00 75.88 227 GLU A C 1
ATOM 1899 O O . GLU A 1 227 ? 62.328 12.696 -100.593 1.00 75.88 227 GLU A O 1
ATOM 1904 N N . HIS A 1 228 ? 61.316 11.003 -99.530 1.00 73.38 228 HIS A N 1
ATOM 1905 C CA . HIS A 1 228 ? 61.815 9.971 -100.432 1.00 73.38 228 HIS A CA 1
ATOM 1906 C C . HIS A 1 228 ? 61.223 10.096 -101.846 1.00 73.38 228 HIS A C 1
ATOM 1908 O O . HIS A 1 228 ? 61.966 10.032 -102.824 1.00 73.38 228 HIS A O 1
ATOM 1914 N N . VAL A 1 229 ? 59.917 10.353 -101.966 1.00 72.06 229 VAL A N 1
ATOM 1915 C CA . VAL A 1 229 ? 59.246 10.622 -103.251 1.00 72.06 229 VAL A CA 1
ATOM 1916 C C . VAL A 1 229 ? 59.784 11.903 -103.902 1.00 72.06 229 VAL A C 1
ATOM 1918 O O . VAL A 1 229 ? 60.083 11.899 -105.092 1.00 72.06 229 VAL A O 1
ATOM 1921 N N . MET A 1 230 ? 60.000 12.975 -103.134 1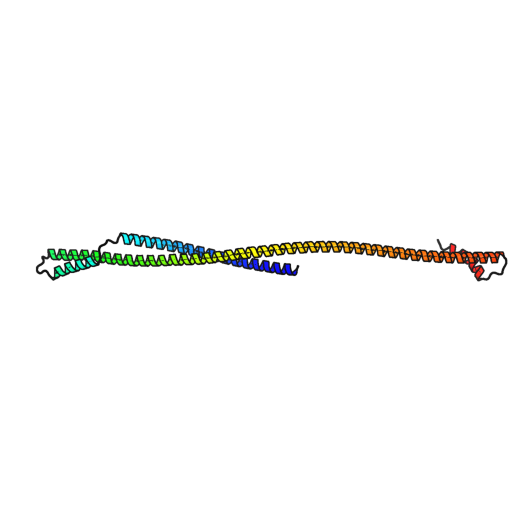.00 68.50 230 MET A N 1
ATOM 1922 C CA . MET A 1 230 ? 60.573 14.236 -103.632 1.00 68.50 230 MET A CA 1
ATOM 1923 C C . MET A 1 230 ? 62.026 14.078 -104.093 1.00 68.50 230 MET A C 1
ATOM 1925 O O . MET A 1 230 ? 62.423 14.672 -105.095 1.00 68.50 230 MET A O 1
ATOM 1929 N N . LYS A 1 231 ? 62.824 13.250 -103.407 1.00 72.06 231 LYS A N 1
ATOM 1930 C CA . LYS A 1 231 ? 64.181 12.892 -103.851 1.00 72.06 231 LYS A CA 1
ATOM 1931 C C . LYS A 1 231 ? 64.152 12.104 -105.162 1.00 72.06 231 LYS A C 1
ATOM 1933 O O . LYS A 1 231 ? 64.871 12.482 -106.081 1.00 72.06 231 LYS A O 1
ATOM 1938 N N . LYS A 1 232 ? 63.271 11.104 -105.295 1.00 70.81 232 LYS A N 1
ATOM 1939 C CA . LYS A 1 232 ? 63.069 10.364 -106.558 1.00 70.81 232 LYS A CA 1
ATOM 1940 C C . LYS A 1 232 ? 62.609 11.264 -107.709 1.00 70.81 232 LYS A C 1
ATOM 1942 O O . LYS A 1 232 ? 63.112 11.142 -108.821 1.00 70.81 232 LYS A O 1
ATOM 1947 N N . MET A 1 233 ? 61.716 12.216 -107.426 1.00 64.25 233 MET A N 1
ATOM 1948 C CA . MET A 1 233 ? 61.239 13.217 -108.388 1.00 64.25 233 MET A CA 1
ATOM 1949 C C . MET A 1 233 ? 62.366 14.153 -108.847 1.00 64.25 233 MET A C 1
ATOM 1951 O O . MET A 1 233 ? 62.462 14.476 -110.027 1.00 64.25 233 MET A O 1
ATOM 1955 N N . SER A 1 234 ? 63.259 14.531 -107.928 1.00 68.38 234 SER A N 1
ATOM 1956 C CA . SER A 1 234 ? 64.425 15.384 -108.204 1.00 68.38 234 SER A CA 1
ATOM 1957 C C . SER A 1 234 ? 65.543 14.644 -108.957 1.00 68.38 234 SER A C 1
ATOM 1959 O O . SER A 1 234 ? 66.327 15.270 -109.662 1.00 68.38 234 SER A O 1
ATOM 1961 N N . GLN A 1 235 ? 65.620 13.317 -108.819 1.00 72.31 235 GLN A N 1
ATOM 1962 C CA . GLN A 1 235 ? 66.577 12.439 -109.509 1.00 72.31 235 GLN A CA 1
ATOM 1963 C C . GLN A 1 235 ? 66.085 11.964 -110.892 1.00 72.31 235 GLN A C 1
ATOM 1965 O O . GLN A 1 235 ? 66.837 11.309 -111.608 1.00 72.31 235 GLN A O 1
ATOM 1970 N N . GLY A 1 236 ? 64.855 12.315 -111.295 1.00 58.56 236 GLY A N 1
ATOM 1971 C CA . GLY A 1 236 ? 64.311 12.013 -112.626 1.00 58.56 236 GLY A CA 1
ATOM 1972 C C . GLY A 1 236 ? 63.873 10.557 -112.834 1.00 58.56 236 GLY A C 1
ATOM 1973 O O . GLY A 1 236 ? 63.686 10.129 -113.973 1.00 58.56 236 GLY A O 1
ATOM 1974 N N . GLU A 1 237 ? 63.703 9.785 -111.757 1.00 62.59 237 GLU A N 1
ATOM 1975 C CA . GLU A 1 237 ? 63.232 8.398 -111.825 1.00 62.59 237 GLU A CA 1
ATOM 1976 C C . GLU A 1 237 ? 61.716 8.329 -112.099 1.00 62.59 237 GLU A C 1
ATOM 1978 O O . GLU A 1 237 ? 60.947 9.208 -111.702 1.00 62.59 237 GLU A O 1
ATOM 1983 N N . ARG A 1 238 ? 61.252 7.268 -112.782 1.00 57.03 238 ARG A N 1
ATOM 1984 C CA . ARG A 1 238 ? 59.818 7.069 -113.068 1.00 57.03 238 ARG A CA 1
ATOM 1985 C C . ARG A 1 238 ? 59.032 6.891 -111.764 1.00 57.03 238 ARG A C 1
ATOM 1987 O O . ARG A 1 238 ? 59.191 5.889 -111.072 1.00 57.03 238 ARG A O 1
ATOM 1994 N N . LEU A 1 239 ? 58.149 7.841 -111.471 1.00 62.88 239 LEU A N 1
ATOM 1995 C CA . LEU A 1 239 ? 57.231 7.804 -110.331 1.00 62.88 239 LEU A CA 1
ATOM 1996 C C . LEU A 1 239 ? 56.047 6.870 -110.611 1.00 62.88 239 LEU A C 1
ATOM 1998 O O . LEU A 1 239 ? 55.488 6.882 -111.711 1.00 62.88 239 LEU A O 1
ATOM 2002 N N . THR A 1 240 ? 55.624 6.090 -109.615 1.00 69.94 240 THR A N 1
ATOM 2003 C CA . THR A 1 240 ? 54.363 5.339 -109.711 1.00 69.94 240 THR A CA 1
ATOM 2004 C C . THR A 1 240 ? 53.163 6.239 -109.396 1.00 69.94 240 THR A C 1
ATOM 2006 O O . THR A 1 240 ? 53.288 7.251 -108.707 1.00 69.94 240 THR A O 1
ATOM 2009 N N . ILE A 1 241 ? 51.965 5.869 -109.871 1.00 64.31 241 ILE A N 1
ATOM 2010 C CA . ILE A 1 241 ? 50.705 6.593 -109.584 1.00 64.31 241 ILE A CA 1
ATOM 2011 C C . ILE A 1 241 ? 50.495 6.767 -108.067 1.00 64.31 241 ILE A C 1
ATOM 2013 O O . ILE A 1 241 ? 49.984 7.789 -107.614 1.00 64.31 241 ILE A O 1
ATOM 2017 N N . TYR A 1 242 ? 50.948 5.794 -107.275 1.00 63.56 242 TYR A N 1
ATOM 2018 C CA . TYR A 1 242 ? 50.908 5.834 -105.817 1.00 63.56 242 TYR A CA 1
ATOM 2019 C C . TYR A 1 242 ? 51.898 6.850 -105.210 1.00 63.56 242 TYR A C 1
ATOM 2021 O O . TYR A 1 242 ? 51.563 7.518 -104.233 1.00 63.56 242 TYR A O 1
ATOM 2029 N N . ASP A 1 243 ? 53.077 7.038 -105.812 1.00 61.59 243 ASP A N 1
ATOM 2030 C CA . ASP A 1 243 ? 54.058 8.048 -105.385 1.00 61.59 243 ASP A CA 1
ATOM 2031 C C . ASP A 1 243 ? 53.552 9.473 -105.661 1.00 61.59 243 ASP A C 1
ATOM 2033 O O . ASP A 1 243 ? 53.635 10.350 -104.800 1.00 61.59 243 ASP A O 1
ATOM 2037 N N . LEU A 1 244 ? 52.939 9.689 -106.829 1.00 63.22 244 LEU A N 1
ATOM 2038 C CA . LEU A 1 244 ? 52.255 10.943 -107.166 1.00 63.22 244 LEU A CA 1
ATOM 2039 C C . LEU A 1 244 ? 51.074 11.219 -106.227 1.00 63.22 244 LEU A C 1
ATOM 2041 O O . LEU A 1 244 ? 50.894 12.354 -105.785 1.00 63.22 244 LEU A O 1
ATOM 2045 N N . TYR A 1 245 ? 50.312 10.184 -105.860 1.00 67.62 245 TYR A N 1
ATOM 2046 C CA . TYR A 1 245 ? 49.244 10.306 -104.871 1.00 67.62 245 TYR A CA 1
ATOM 2047 C C . TYR A 1 245 ? 49.790 10.747 -103.509 1.00 67.62 245 TYR A C 1
ATOM 2049 O O . TYR A 1 245 ? 49.229 11.653 -102.910 1.00 67.62 245 TYR A O 1
ATOM 2057 N N . ILE A 1 246 ? 50.907 10.201 -103.024 1.00 66.50 246 ILE A N 1
ATOM 2058 C CA . ILE A 1 246 ? 51.517 10.625 -101.748 1.00 66.50 246 ILE A CA 1
ATOM 2059 C C . ILE A 1 246 ? 52.036 12.074 -101.806 1.00 66.50 246 ILE A C 1
ATOM 2061 O O . ILE A 1 246 ? 51.931 12.796 -100.814 1.00 66.50 246 ILE A O 1
ATOM 2065 N N . ALA A 1 247 ? 52.560 12.521 -102.950 1.00 59.56 247 ALA A N 1
ATOM 2066 C CA . ALA A 1 247 ? 53.032 13.896 -103.123 1.00 59.56 247 ALA A CA 1
ATOM 2067 C C . ALA A 1 247 ? 51.884 14.929 -103.147 1.00 59.56 247 ALA A C 1
ATOM 2069 O O . ALA A 1 247 ? 51.994 15.969 -102.496 1.00 59.56 247 ALA A O 1
ATOM 2070 N N . TYR A 1 248 ? 50.777 14.624 -103.839 1.00 59.16 248 TYR A N 1
ATOM 2071 C CA . TYR A 1 248 ? 49.666 15.561 -104.076 1.00 59.16 248 TYR A CA 1
ATOM 2072 C C . TYR A 1 248 ? 48.463 15.408 -103.129 1.00 59.16 248 TYR A C 1
ATOM 2074 O O . TYR A 1 248 ? 47.735 16.373 -102.906 1.00 59.16 248 TYR A O 1
ATOM 2082 N N . SER A 1 249 ? 48.240 14.245 -102.507 1.00 53.06 249 SER A N 1
ATOM 2083 C CA . SER A 1 249 ? 47.095 14.038 -101.593 1.00 53.06 249 SER A CA 1
ATOM 2084 C C . SER A 1 249 ? 47.147 14.903 -100.328 1.00 53.06 249 SER A C 1
ATOM 2086 O O . SER A 1 249 ? 46.114 15.114 -99.695 1.00 53.06 249 SER A O 1
ATOM 2088 N N . SER A 1 250 ? 48.313 15.464 -99.985 1.00 50.56 250 SER A N 1
ATOM 2089 C CA . SER A 1 250 ? 48.459 16.379 -98.846 1.00 50.56 250 SER A CA 1
ATOM 2090 C C . SER A 1 250 ? 47.984 17.819 -99.094 1.00 50.56 250 SER A C 1
ATOM 2092 O O . SER A 1 250 ? 47.739 18.525 -98.124 1.00 50.56 250 SER A O 1
ATOM 2094 N N . GLU A 1 251 ? 47.794 18.274 -100.340 1.00 47.78 251 GLU A N 1
ATOM 2095 C CA . GLU A 1 251 ? 47.285 19.644 -100.583 1.00 47.78 251 GLU A CA 1
ATOM 2096 C C . GLU A 1 251 ? 45.793 19.797 -100.240 1.00 47.78 251 GLU A C 1
ATOM 2098 O O . GLU A 1 251 ? 45.323 20.899 -99.961 1.00 47.78 251 GLU A O 1
ATOM 2103 N N . ASN A 1 252 ? 45.043 18.690 -100.199 1.00 45.56 252 ASN A N 1
ATOM 2104 C CA . ASN A 1 252 ? 43.609 18.704 -99.900 1.00 45.56 252 ASN A CA 1
ATOM 2105 C C . ASN A 1 252 ? 43.272 18.472 -98.418 1.00 45.56 252 ASN A C 1
ATOM 2107 O O . ASN A 1 252 ? 42.128 18.691 -98.022 1.00 45.56 252 ASN A O 1
ATOM 2111 N N . SER A 1 253 ? 44.228 18.062 -97.578 1.00 41.50 253 SER A N 1
ATOM 2112 C CA . SER A 1 253 ? 43.986 17.874 -96.138 1.00 41.50 253 SER A CA 1
ATOM 2113 C C . SER A 1 253 ? 44.096 19.161 -95.314 1.00 41.50 253 SER A C 1
ATOM 2115 O O . SER A 1 253 ? 43.496 19.227 -94.246 1.00 41.50 253 SER A O 1
ATOM 2117 N N . ASP A 1 254 ? 44.775 20.196 -95.821 1.00 40.78 254 ASP A N 1
ATOM 2118 C CA . ASP A 1 254 ? 44.929 21.490 -95.132 1.00 40.78 254 ASP A CA 1
ATOM 2119 C C . ASP A 1 254 ? 43.707 22.423 -95.288 1.00 40.78 254 ASP A C 1
ATOM 2121 O O . ASP A 1 254 ? 43.642 23.473 -94.654 1.00 40.78 254 ASP A O 1
ATOM 2125 N N . LYS A 1 255 ? 42.699 22.047 -96.095 1.00 40.50 255 LYS A N 1
ATOM 2126 C CA . LYS A 1 255 ? 41.492 22.866 -96.351 1.00 40.50 255 LYS A CA 1
ATOM 2127 C C . LYS A 1 255 ? 40.234 22.473 -95.567 1.00 40.50 255 LYS A C 1
ATOM 2129 O O . LYS A 1 255 ? 39.249 23.195 -95.646 1.00 40.50 255 LYS A O 1
ATOM 2134 N N . ASN A 1 256 ? 40.250 21.390 -94.786 1.00 36.44 256 ASN A N 1
ATOM 2135 C CA . ASN A 1 256 ? 39.076 20.935 -94.013 1.00 36.44 256 ASN A CA 1
ATOM 2136 C C . ASN A 1 256 ? 39.152 21.249 -92.507 1.00 36.44 256 ASN A C 1
ATOM 2138 O O . ASN A 1 256 ? 38.410 20.680 -91.707 1.00 36.44 256 ASN A O 1
ATOM 2142 N N . THR A 1 257 ? 40.026 22.175 -92.116 1.00 36.31 257 THR A N 1
ATOM 2143 C CA . THR A 1 257 ? 39.992 22.839 -90.807 1.00 36.31 257 THR A CA 1
ATOM 2144 C C . THR A 1 257 ? 39.705 24.326 -91.007 1.00 36.31 257 THR A C 1
ATOM 2146 O O . THR A 1 257 ? 40.600 25.167 -90.938 1.00 36.31 257 THR A O 1
ATOM 2149 N N . SER A 1 258 ? 38.451 24.643 -91.312 1.00 33.69 258 SER A N 1
ATOM 2150 C CA . SER A 1 258 ? 37.815 25.950 -91.109 1.00 33.69 258 SER A CA 1
ATOM 2151 C C . SER A 1 258 ? 36.367 25.711 -90.715 1.00 33.69 258 SER A C 1
ATOM 2153 O O . SER A 1 258 ? 35.763 24.786 -91.302 1.00 33.69 258 SER A O 1
#